Protein AF-A0A812K227-F1 (afdb_monomer)

InterPro domains:
  IPR000489 Pterin-binding domain [PF00809] (14-127)
  IPR011005 Dihydropteroate synthase-like superfamily [G3DSA:3.20.20.20] (15-177)
  IPR011005 Dihydropteroate synthase-like superfamily [SSF51717] (20-155)
  IPR050554 Methionine Synthase/Corrinoid [PTHR45833] (18-163)

Nearest PDB structures (foldseek):
  3k13-assembly2_B  TM=9.330E-01  e=3.692E-11  Bacteroides thetaiotaomicron
  4ccz-assembly1_A  TM=9.098E-01  e=5.006E-10  Homo sapiens
  8ssc-assembly1_A  TM=8.820E-01  e=6.838E-07  Thermus thermophilus HB8
  5voo-assembly4_D  TM=8.908E-01  e=7.559E-07  Thermus thermophilus HB8
  4o1f-assembly1_A  TM=7.050E-01  e=1.400E-02  Desulfitobacterium hafniense DCB-2

Secondary structure (DSSP, 8-state):
---TTHHHHHT------SS--HHHHHHHHHHHHHHHHHHH---GGG-EEE---PPP-SS-HHHHSSHHHHHHHHHHHHHHHSTT-EEE-BHHHHTGGGTT-HHHHHHHHHHHHHHHGGGT----B--TTS------S--HHHHHHHHHHHT--TTSSSPPPHHHHHHHHHHHHHHH--

pLDDT: mean 79.12, std 16.0, range [39.34, 96.62]

Organism: NCBI:txid1628268

Radius of gyration: 18.56 Å; Cα contacts (8 Å, |Δi|>4): 232; chains: 1; bounding box: 42×46×58 Å

Solvent-accessible surface area (backbone atoms only — not comparable to full-atom values): 10196 Å² total; per-residue (Å²): 134,83,69,88,60,62,67,62,61,72,61,67,80,69,70,84,81,78,83,69,52,45,66,50,40,35,55,52,51,54,52,49,51,50,51,39,44,74,74,68,66,48,63,44,69,78,37,70,47,64,66,63,53,47,51,40,68,70,84,43,72,91,40,44,61,44,50,54,40,30,39,36,50,26,43,35,52,39,51,71,76,43,64,67,48,41,27,38,37,43,52,63,38,38,38,51,72,46,72,90,40,60,73,59,36,30,45,41,44,13,47,48,47,67,60,25,38,85,38,56,43,76,46,64,52,71,62,88,90,53,73,72,51,72,74,80,75,88,45,70,67,53,53,51,39,44,24,60,41,59,30,29,27,98,85,67,81,47,66,51,49,71,71,57,53,48,52,52,50,54,49,53,54,62,61,68,80,110

Structure (mmCIF, N/CA/C/O backbone):
data_AF-A0A812K227-F1
#
_entry.id   AF-A0A812K227-F1
#
loop_
_atom_site.group_PDB
_atom_site.id
_atom_site.type_symbol
_atom_site.label_atom_id
_atom_site.label_alt_id
_atom_site.label_comp_id
_atom_site.label_asym_id
_atom_site.label_entity_id
_atom_site.label_seq_id
_atom_site.pdbx_PDB_ins_code
_atom_site.Cartn_x
_atom_site.Cartn_y
_atom_site.Cartn_z
_atom_site.occupancy
_atom_site.B_iso_or_equiv
_atom_site.auth_seq_id
_atom_site.auth_comp_id
_atom_site.auth_asym_id
_atom_site.auth_atom_id
_atom_site.pdbx_PDB_model_num
ATOM 1 N N . MET A 1 1 ? -19.804 31.206 29.423 1.00 39.34 1 MET A N 1
ATOM 2 C CA . MET A 1 1 ? -19.946 30.145 28.402 1.00 39.34 1 MET A CA 1
ATOM 3 C C . MET A 1 1 ? -18.754 30.223 27.464 1.00 39.34 1 MET A C 1
ATOM 5 O O . MET A 1 1 ? -18.666 31.173 26.698 1.00 39.34 1 MET A O 1
ATOM 9 N N . ALA A 1 2 ? -17.800 29.299 27.579 1.00 43.00 2 ALA A N 1
ATOM 10 C CA . ALA A 1 2 ? -16.677 29.217 26.648 1.00 43.00 2 ALA A CA 1
ATOM 11 C C . ALA A 1 2 ? -17.141 28.501 25.370 1.00 43.00 2 ALA A C 1
ATOM 13 O O . ALA A 1 2 ? -17.789 27.460 25.445 1.00 43.00 2 ALA A O 1
ATOM 14 N N . GLN A 1 3 ? -16.859 29.094 24.211 1.00 40.81 3 GLN A N 1
ATOM 15 C CA . GLN A 1 3 ? -17.236 28.563 22.900 1.00 40.81 3 GLN A CA 1
ATOM 16 C C . GLN A 1 3 ? -16.563 27.188 22.665 1.00 40.81 3 GLN A C 1
ATOM 18 O O . GLN A 1 3 ? -15.352 27.094 22.879 1.00 40.81 3 GLN A O 1
ATOM 23 N N . PRO A 1 4 ? -17.277 26.148 22.178 1.00 54.34 4 PRO A N 1
ATOM 24 C CA . PRO A 1 4 ? -16.763 24.769 22.025 1.00 54.34 4 PRO A CA 1
ATOM 25 C C . PRO A 1 4 ? -15.535 24.603 21.109 1.00 54.34 4 PRO A C 1
ATOM 27 O O . PRO A 1 4 ? -14.930 23.537 21.048 1.00 54.34 4 PRO A O 1
ATOM 30 N N . TRP A 1 5 ? -15.170 25.651 20.371 1.00 43.03 5 TRP A N 1
ATOM 31 C CA . TRP A 1 5 ? -14.202 25.625 19.274 1.00 43.03 5 TRP A CA 1
ATOM 32 C C . TRP A 1 5 ? -12.762 25.961 19.698 1.00 43.03 5 TRP A C 1
ATOM 34 O O . TRP A 1 5 ? -11.828 25.801 18.913 1.00 43.03 5 TRP A O 1
ATOM 44 N N . SER A 1 6 ? -12.546 26.423 20.933 1.00 45.97 6 SER A N 1
ATOM 45 C CA . SER A 1 6 ? -11.213 26.797 21.435 1.00 45.97 6 SER A CA 1
ATOM 46 C C . SER A 1 6 ? -10.282 25.592 21.631 1.00 45.97 6 SER A C 1
ATOM 48 O O . SER A 1 6 ? -9.075 25.707 21.413 1.00 45.97 6 SER A O 1
ATOM 50 N N . SER A 1 7 ? -10.829 24.415 21.950 1.00 47.00 7 SER A N 1
ATOM 51 C CA . SER A 1 7 ? -10.076 23.157 22.051 1.00 47.00 7 SER A CA 1
ATOM 52 C C . SER A 1 7 ? -9.527 22.706 20.690 1.00 47.00 7 SER A C 1
ATOM 54 O O . SER A 1 7 ? -8.360 22.318 20.591 1.00 47.00 7 SER A O 1
ATOM 56 N N . TRP A 1 8 ? -10.311 22.864 19.618 1.00 43.50 8 TRP A N 1
ATOM 57 C CA . TRP A 1 8 ? -9.922 22.547 18.238 1.00 43.50 8 TRP A CA 1
ATOM 58 C C . TRP A 1 8 ? -8.743 23.391 17.738 1.00 43.50 8 TRP A C 1
ATOM 60 O O . TRP A 1 8 ? -7.871 22.895 17.026 1.00 43.50 8 TRP A O 1
ATOM 70 N N . LEU A 1 9 ? -8.662 24.658 18.153 1.00 40.31 9 LEU A N 1
ATOM 71 C CA . LEU A 1 9 ? -7.563 25.555 17.786 1.00 40.31 9 LEU A CA 1
ATOM 72 C C . LEU A 1 9 ? -6.216 25.135 18.398 1.00 40.31 9 LEU A C 1
ATOM 74 O O . LEU A 1 9 ? -5.175 25.372 17.784 1.00 40.31 9 LEU A O 1
ATOM 78 N N . SER A 1 10 ? -6.213 24.456 19.550 1.00 45.22 10 SER A N 1
ATOM 79 C CA . SER A 1 10 ? -4.983 23.947 20.180 1.00 45.22 10 SER A CA 1
ATOM 80 C C . SER A 1 10 ? -4.376 22.732 19.454 1.00 45.22 10 SER A C 1
ATOM 82 O O . SER A 1 10 ? -3.182 22.462 19.584 1.00 45.22 10 SER A O 1
ATOM 84 N N . MET A 1 11 ? -5.154 22.047 18.604 1.00 45.06 11 MET A N 1
ATOM 85 C CA . MET A 1 11 ? -4.688 20.936 17.761 1.00 45.06 11 MET A CA 1
ATOM 86 C C . MET A 1 11 ? -3.909 21.389 16.507 1.00 45.06 11 MET A C 1
ATOM 88 O O . MET A 1 11 ? -3.453 20.544 15.736 1.00 45.06 11 MET A O 1
ATOM 92 N N . ARG A 1 12 ? -3.699 22.701 16.303 1.00 40.56 12 ARG A N 1
ATOM 93 C CA . ARG A 1 12 ? -3.096 23.305 15.093 1.00 40.56 12 ARG A CA 1
ATOM 94 C C . ARG A 1 12 ? -1.629 22.971 14.790 1.00 40.56 12 ARG A C 1
ATOM 96 O O . ARG A 1 12 ? -1.127 23.426 13.768 1.00 40.56 12 ARG A O 1
ATOM 103 N N . ARG A 1 13 ? -0.925 22.151 15.576 1.00 41.56 13 ARG A N 1
ATOM 104 C CA . ARG A 1 13 ? 0.379 21.606 15.140 1.00 41.56 13 ARG A CA 1
ATOM 105 C C . ARG A 1 13 ? 0.194 20.329 14.322 1.00 41.56 13 ARG A C 1
ATOM 107 O O . ARG A 1 13 ? 0.704 19.270 14.679 1.00 41.56 13 ARG A O 1
ATOM 114 N N . VAL A 1 14 ? -0.521 20.425 13.205 1.00 44.81 14 VAL A N 1
ATOM 115 C CA . VAL A 1 14 ? -0.371 19.435 12.135 1.00 44.81 14 VAL A CA 1
ATOM 116 C C . VAL A 1 14 ? 0.892 19.841 11.382 1.00 44.81 14 VAL A C 1
ATOM 118 O O . VAL A 1 14 ? 0.894 20.836 10.662 1.00 44.81 14 VAL A O 1
ATOM 121 N N . ARG A 1 15 ? 2.003 19.136 11.638 1.00 44.62 15 ARG A N 1
ATOM 122 C CA . ARG A 1 15 ? 3.236 19.299 10.851 1.00 44.62 15 ARG A CA 1
ATOM 123 C C . ARG A 1 15 ? 2.903 19.100 9.362 1.00 44.62 15 ARG A C 1
ATOM 125 O O . ARG A 1 15 ? 2.049 18.258 9.073 1.00 44.62 15 ARG A O 1
ATOM 132 N N . PRO A 1 16 ? 3.525 19.859 8.439 1.00 40.22 16 PRO A N 1
ATOM 133 C CA . PRO A 1 16 ? 3.276 19.697 7.012 1.00 40.22 16 PRO A CA 1
ATOM 134 C C . PRO A 1 16 ? 3.470 18.230 6.611 1.00 40.22 16 PRO A C 1
ATOM 136 O O . PRO A 1 16 ? 4.427 17.579 7.016 1.00 40.22 16 PRO A O 1
ATOM 139 N N . CYS A 1 17 ? 2.499 17.704 5.872 1.00 49.47 17 CYS A N 1
ATOM 140 C CA . CYS A 1 17 ? 2.307 16.286 5.564 1.00 49.47 17 CYS A CA 1
ATOM 141 C C . CYS A 1 17 ? 3.160 15.769 4.390 1.00 49.47 17 CYS A C 1
ATOM 143 O O . CYS A 1 17 ? 2.814 14.759 3.778 1.00 49.47 17 CYS A O 1
ATOM 145 N N . GLN A 1 18 ? 4.241 16.460 4.030 1.00 54.19 18 GLN A N 1
ATOM 146 C CA . GLN A 1 18 ? 5.031 16.106 2.854 1.00 54.19 18 GLN A CA 1
ATOM 147 C C . GLN A 1 18 ? 6.152 15.139 3.238 1.00 54.19 18 GLN A C 1
ATOM 149 O O . GLN A 1 18 ? 7.066 15.498 3.969 1.00 54.19 18 GLN A O 1
ATOM 154 N N . VAL A 1 19 ? 6.020 13.916 2.711 1.00 55.66 19 VAL A N 1
ATOM 155 C CA . VAL A 1 19 ? 6.850 12.719 2.938 1.00 55.66 19 VAL A CA 1
ATOM 156 C C . VAL A 1 19 ? 6.652 12.107 4.330 1.00 55.66 19 VAL A C 1
ATOM 158 O O . VAL A 1 19 ? 7.410 12.343 5.263 1.00 55.66 19 VAL A O 1
ATOM 161 N N . ALA A 1 20 ? 5.588 11.312 4.474 1.00 67.06 20 ALA A N 1
ATOM 162 C CA . ALA A 1 20 ? 5.346 10.527 5.682 1.00 67.06 20 ALA A CA 1
ATOM 163 C C . ALA A 1 20 ? 6.070 9.178 5.579 1.00 67.06 20 ALA A C 1
ATOM 165 O O . ALA A 1 20 ? 5.710 8.371 4.717 1.00 67.06 20 ALA A O 1
ATOM 166 N N . THR A 1 21 ? 7.034 8.936 6.472 1.00 82.81 21 THR A N 1
ATOM 167 C CA . THR A 1 21 ? 7.680 7.624 6.646 1.00 82.81 21 THR A CA 1
ATOM 168 C C . THR A 1 21 ? 6.667 6.566 7.086 1.00 82.81 21 THR A C 1
ATOM 170 O O . THR A 1 21 ? 5.547 6.896 7.497 1.00 82.81 21 THR A O 1
ATOM 173 N N . PHE A 1 22 ? 7.051 5.288 7.057 1.00 87.44 22 PHE A N 1
ATOM 174 C CA . PHE A 1 22 ? 6.278 4.210 7.680 1.00 87.44 22 PHE A CA 1
ATOM 175 C C . PHE A 1 22 ? 5.782 4.569 9.098 1.00 87.44 22 PHE A C 1
ATOM 177 O O . PHE A 1 22 ? 4.582 4.478 9.377 1.00 87.44 22 PHE A O 1
ATOM 184 N N . GLU A 1 23 ? 6.668 5.044 9.977 1.00 89.00 23 GLU A N 1
ATOM 185 C CA . GLU A 1 23 ? 6.335 5.390 11.364 1.00 89.00 23 GLU A CA 1
ATOM 186 C C . GLU A 1 23 ? 5.333 6.539 11.431 1.00 89.00 23 GLU A C 1
ATOM 188 O O . GLU A 1 23 ? 4.409 6.515 12.248 1.00 89.00 23 GLU A O 1
ATOM 193 N N . ASP A 1 24 ? 5.482 7.540 10.563 1.00 88.25 24 ASP A N 1
ATOM 194 C CA . ASP A 1 24 ? 4.549 8.656 10.500 1.00 88.25 24 ASP A CA 1
ATOM 195 C C . ASP A 1 24 ? 3.160 8.211 10.042 1.00 88.25 24 ASP A C 1
ATOM 197 O O . ASP A 1 24 ? 2.171 8.617 10.661 1.00 88.25 24 ASP A O 1
ATOM 201 N N . LYS A 1 25 ? 3.068 7.340 9.026 1.00 88.94 25 LYS A N 1
ATOM 202 C CA . LYS A 1 25 ? 1.793 6.772 8.553 1.00 88.94 25 LYS A CA 1
ATOM 203 C C . LYS A 1 25 ? 1.067 6.047 9.692 1.00 88.94 25 LYS A C 1
ATOM 205 O O . LYS A 1 25 ? -0.102 6.339 9.959 1.00 88.94 25 LYS A O 1
ATOM 210 N N . VAL A 1 26 ? 1.770 5.166 10.412 1.00 92.56 26 VAL A N 1
ATOM 211 C CA . VAL A 1 26 ? 1.215 4.399 11.543 1.00 92.56 26 VAL A CA 1
ATOM 212 C C . VAL A 1 26 ? 0.794 5.326 12.684 1.00 92.56 26 VAL A C 1
ATOM 214 O O . VAL A 1 26 ? -0.359 5.289 13.124 1.00 92.56 26 VAL A O 1
ATOM 217 N N . ARG A 1 27 ? 1.694 6.211 13.129 1.00 93.56 27 ARG A N 1
ATOM 218 C CA . ARG A 1 27 ? 1.462 7.146 14.241 1.00 93.56 27 ARG A CA 1
ATOM 219 C C . ARG A 1 27 ? 0.265 8.057 13.983 1.00 93.56 27 ARG A C 1
ATOM 221 O O . ARG A 1 27 ? -0.510 8.332 14.901 1.00 93.56 27 ARG A O 1
ATOM 228 N N . ILE A 1 28 ? 0.124 8.567 12.759 1.00 91.88 28 ILE A N 1
ATOM 229 C CA . ILE A 1 28 ? -0.985 9.451 12.385 1.00 91.88 28 ILE A CA 1
ATOM 230 C C . ILE A 1 28 ? -2.306 8.679 12.406 1.00 91.88 28 ILE A C 1
ATOM 232 O O . ILE A 1 28 ? -3.246 9.144 13.049 1.00 91.88 28 ILE A O 1
ATOM 236 N N . CYS A 1 29 ? -2.376 7.499 11.783 1.00 93.81 29 CYS A N 1
ATOM 237 C CA . CYS A 1 29 ? -3.615 6.719 11.731 1.00 93.81 29 CYS A CA 1
ATOM 238 C C . CYS A 1 29 ? -4.060 6.241 13.119 1.00 93.81 29 CYS A C 1
ATOM 240 O O . CYS A 1 29 ? -5.226 6.405 13.469 1.00 93.81 29 CYS A O 1
ATOM 242 N N . GLN A 1 30 ? -3.139 5.754 13.956 1.00 94.62 30 GLN A N 1
ATOM 243 C CA . GLN A 1 30 ? -3.449 5.355 15.336 1.00 94.62 30 GLN A CA 1
ATOM 244 C C . GLN A 1 30 ? -3.956 6.532 16.179 1.00 94.62 30 GLN A C 1
ATOM 246 O O . GLN A 1 30 ? -4.919 6.397 16.935 1.00 94.62 30 GLN A O 1
ATOM 251 N N . ARG A 1 31 ? -3.345 7.717 16.030 1.00 94.56 31 ARG A N 1
ATOM 252 C CA . ARG A 1 31 ? -3.813 8.929 16.713 1.00 94.56 31 ARG A CA 1
ATOM 253 C C . ARG A 1 31 ? -5.208 9.337 16.240 1.00 94.56 31 ARG A C 1
ATOM 255 O O . ARG A 1 31 ? -6.030 9.712 17.074 1.00 94.56 31 ARG A O 1
ATOM 262 N N . SER A 1 32 ? -5.475 9.270 14.936 1.00 94.00 32 SER A N 1
ATOM 263 C CA . SER A 1 32 ? -6.798 9.557 14.372 1.00 94.00 32 SER A CA 1
ATOM 264 C C . SER A 1 32 ? -7.845 8.563 14.869 1.00 94.00 32 SER A C 1
ATOM 266 O O . SER A 1 32 ? -8.892 8.991 15.341 1.00 94.00 32 SER A O 1
ATOM 268 N N . TYR A 1 33 ? -7.531 7.264 14.862 1.00 95.31 33 TYR A N 1
ATOM 269 C CA . TYR A 1 33 ? -8.388 6.211 15.407 1.00 95.31 33 TYR A CA 1
ATOM 270 C C . TYR A 1 33 ? -8.766 6.498 16.862 1.00 95.31 33 TYR A C 1
ATOM 272 O O . TYR A 1 33 ? -9.946 6.565 17.195 1.00 95.31 33 TYR A O 1
ATOM 280 N N . LYS A 1 34 ? -7.769 6.766 17.717 1.00 95.06 34 LYS A N 1
ATOM 281 C CA . LYS A 1 34 ? -7.990 7.105 19.128 1.00 95.06 34 LYS A CA 1
ATOM 282 C C . LYS A 1 34 ? -8.888 8.334 19.282 1.00 95.06 34 LYS A C 1
ATOM 284 O O . LYS A 1 34 ? -9.849 8.301 20.038 1.00 95.06 34 LYS A O 1
ATOM 289 N N . CYS A 1 35 ? -8.605 9.397 18.529 1.00 94.19 35 CYS A N 1
ATOM 290 C CA . CYS A 1 35 ? -9.391 10.629 18.559 1.00 94.19 35 CYS A CA 1
ATOM 291 C C . CYS A 1 35 ? -10.864 10.386 18.191 1.00 94.19 35 CYS A C 1
ATOM 293 O O . CYS A 1 35 ? -11.753 10.884 18.876 1.00 94.19 35 CYS A O 1
ATOM 295 N N . LEU A 1 36 ? -11.119 9.612 17.133 1.00 94.75 36 LEU A N 1
ATOM 296 C CA . LEU A 1 36 ? -12.471 9.326 16.655 1.00 94.75 36 LEU A CA 1
ATOM 297 C C . LEU A 1 36 ? -13.239 8.393 17.604 1.00 94.75 36 LEU A C 1
ATOM 299 O O . LEU A 1 36 ? -14.427 8.606 17.833 1.00 94.75 36 LEU A O 1
ATOM 303 N N . ARG A 1 37 ? -12.569 7.393 18.189 1.00 94.25 37 ARG A N 1
ATOM 304 C CA . ARG A 1 37 ? -13.192 6.474 19.153 1.00 94.25 37 ARG A CA 1
ATOM 305 C C . ARG A 1 37 ? -13.478 7.143 20.497 1.00 94.25 37 ARG A C 1
ATOM 307 O O . ARG A 1 37 ? -14.562 6.963 21.031 1.00 94.25 37 ARG A O 1
ATOM 314 N N . GLU A 1 38 ? -12.540 7.919 21.039 1.00 93.38 38 GLU A N 1
ATOM 315 C CA . GLU A 1 38 ? -12.666 8.468 22.399 1.00 93.38 38 GLU A CA 1
ATOM 316 C C . GLU A 1 38 ? -13.503 9.750 22.469 1.00 93.38 38 GLU A C 1
ATOM 318 O O . GLU A 1 38 ? -14.200 9.960 23.457 1.00 93.38 38 GLU A O 1
ATOM 323 N N . ASN A 1 39 ? -13.453 10.615 21.449 1.00 92.25 39 ASN A N 1
ATOM 324 C CA . ASN A 1 39 ? -14.083 11.938 21.547 1.00 92.25 39 ASN A CA 1
ATOM 325 C C . ASN A 1 39 ? -15.507 11.995 20.987 1.00 92.25 39 ASN A C 1
ATOM 327 O O . ASN A 1 39 ? -16.270 12.870 21.390 1.00 92.25 39 ASN A O 1
ATOM 331 N N . ILE A 1 40 ? -15.848 11.130 20.026 1.00 91.94 40 ILE A N 1
ATOM 332 C CA . ILE A 1 40 ? -17.141 11.176 19.318 1.00 91.94 40 ILE A CA 1
ATOM 333 C C . ILE A 1 40 ? -17.790 9.794 19.129 1.00 91.94 40 ILE A C 1
ATOM 335 O O . ILE A 1 40 ? -18.776 9.702 18.408 1.00 91.94 40 ILE A O 1
ATOM 339 N N . ASP A 1 41 ? -17.234 8.739 19.741 1.00 92.25 41 ASP A N 1
ATOM 340 C CA . ASP A 1 41 ? -17.693 7.341 19.634 1.00 92.25 41 ASP A CA 1
ATOM 341 C C . ASP A 1 41 ? -18.012 6.890 18.194 1.00 92.25 41 ASP A C 1
ATOM 343 O O . ASP A 1 41 ? -19.000 6.218 17.913 1.00 92.25 41 ASP A O 1
ATOM 347 N N . PHE A 1 42 ? -17.164 7.278 17.240 1.00 95.00 42 PHE A N 1
ATOM 348 C CA . PHE A 1 42 ? -17.379 6.958 15.829 1.00 95.00 42 PHE A CA 1
ATOM 349 C C . PHE A 1 42 ? -17.127 5.470 15.560 1.00 95.00 42 PHE A C 1
ATOM 351 O O . PHE A 1 42 ? -16.113 4.939 16.024 1.00 95.00 42 PHE A O 1
ATOM 358 N N . SER A 1 43 ? -17.997 4.794 14.804 1.00 95.56 43 SER A N 1
ATOM 359 C CA . SER A 1 43 ? -17.844 3.357 14.532 1.00 95.56 43 SER A CA 1
ATOM 360 C C . SER A 1 43 ? -16.570 3.084 13.722 1.00 95.56 43 SER A C 1
ATOM 362 O O . SER A 1 43 ? -16.340 3.750 12.710 1.00 95.56 43 SER A O 1
ATOM 364 N N . PRO A 1 44 ? -15.702 2.142 14.134 1.00 95.38 44 PRO A N 1
ATOM 365 C CA . PRO A 1 44 ? -14.466 1.855 13.409 1.00 95.38 44 PRO A CA 1
ATOM 366 C C . PRO A 1 44 ? -14.703 1.265 12.009 1.00 95.38 44 PRO A C 1
ATOM 368 O O . PRO A 1 44 ? -13.883 1.490 11.124 1.00 95.38 44 PRO A O 1
ATOM 371 N N . GLU A 1 45 ? -15.825 0.583 11.781 1.00 95.56 45 GLU A N 1
ATOM 372 C CA . GLU A 1 45 ? -16.233 0.023 10.484 1.00 95.56 45 GLU A CA 1
ATOM 373 C C . GLU A 1 45 ? -16.450 1.105 9.417 1.00 95.56 45 GLU A C 1
ATOM 375 O O . GLU A 1 45 ? -16.227 0.860 8.230 1.00 95.56 45 GLU A O 1
ATOM 380 N N . ASP A 1 46 ? -16.827 2.312 9.847 1.00 95.44 46 ASP A N 1
ATOM 381 C CA . ASP A 1 46 ? -17.046 3.472 8.980 1.00 95.44 46 ASP A CA 1
ATOM 382 C C . ASP A 1 46 ? -15.752 4.271 8.734 1.00 95.44 46 ASP A C 1
ATOM 384 O O . ASP A 1 46 ? -15.735 5.238 7.966 1.00 95.44 46 ASP A O 1
ATOM 388 N N . MET A 1 47 ? -14.643 3.902 9.385 1.00 95.38 47 MET A N 1
ATOM 389 C CA . MET A 1 47 ? -13.355 4.569 9.206 1.00 95.38 47 MET A CA 1
ATOM 390 C C . MET A 1 47 ? -12.612 3.989 8.005 1.00 95.38 47 MET A C 1
ATOM 392 O O . MET A 1 47 ? -12.298 2.799 7.959 1.00 95.38 47 MET A O 1
ATOM 396 N N . ILE A 1 48 ? -12.248 4.859 7.063 1.00 95.50 48 ILE A N 1
ATOM 397 C CA . ILE A 1 48 ? -11.383 4.516 5.933 1.00 95.50 48 ILE A CA 1
ATOM 398 C C . ILE A 1 48 ? -10.082 5.301 6.068 1.00 95.50 48 ILE A C 1
ATOM 400 O O . ILE A 1 48 ? -10.073 6.526 5.939 1.00 95.50 48 ILE A O 1
ATOM 404 N N . PHE A 1 49 ? -8.973 4.604 6.305 1.00 94.56 49 PHE A N 1
ATOM 405 C CA . PHE A 1 49 ? -7.650 5.221 6.325 1.00 94.56 49 PHE A CA 1
ATOM 406 C C . PHE A 1 49 ? -6.980 5.164 4.953 1.00 94.56 49 PHE A C 1
ATOM 408 O O . PHE A 1 49 ? -6.936 4.120 4.306 1.00 94.56 49 PHE A O 1
ATOM 415 N N . ASP A 1 50 ? -6.402 6.291 4.539 1.00 90.88 50 ASP A N 1
ATOM 416 C CA . ASP A 1 50 ? -5.468 6.369 3.417 1.00 90.88 50 ASP A CA 1
ATOM 417 C C . ASP A 1 50 ? -4.067 6.644 3.974 1.00 90.88 50 ASP A C 1
ATOM 419 O O . ASP A 1 50 ? -3.823 7.665 4.618 1.00 90.88 50 ASP A O 1
ATOM 423 N N . CYS A 1 51 ? -3.144 5.705 3.757 1.00 84.81 51 CYS A N 1
ATOM 424 C CA . CYS A 1 51 ? -1.753 5.818 4.209 1.00 84.81 51 CYS A CA 1
ATOM 425 C C . CYS A 1 51 ? -0.871 6.605 3.220 1.00 84.81 51 CYS A C 1
ATOM 427 O O . CYS A 1 51 ? 0.357 6.551 3.315 1.00 84.81 51 CYS A O 1
ATOM 429 N N . ASN A 1 52 ? -1.481 7.332 2.279 1.00 84.25 52 ASN A N 1
ATOM 430 C CA . ASN A 1 52 ? -0.869 8.115 1.212 1.00 84.25 52 ASN A CA 1
ATOM 431 C C . ASN A 1 52 ? 0.002 7.262 0.284 1.00 84.25 52 ASN A C 1
ATOM 433 O O . ASN A 1 52 ? 1.209 7.123 0.498 1.00 84.25 52 ASN A O 1
ATOM 437 N N . VAL A 1 53 ? -0.606 6.721 -0.774 1.00 81.12 53 VAL A N 1
ATOM 438 C CA . VAL A 1 53 ? 0.138 6.142 -1.905 1.00 81.12 53 VAL A CA 1
ATOM 439 C C . VAL A 1 53 ? 0.883 7.269 -2.629 1.00 81.12 53 VAL A C 1
ATOM 441 O O . VAL A 1 53 ? 0.251 8.119 -3.266 1.00 81.12 53 VAL A O 1
ATOM 444 N N . LEU A 1 54 ? 2.213 7.277 -2.522 1.00 82.31 54 LEU A N 1
ATOM 445 C CA . LEU A 1 54 ? 3.098 8.257 -3.157 1.00 82.31 54 LEU A CA 1
ATOM 446 C C . LEU A 1 54 ? 3.722 7.704 -4.446 1.00 82.31 54 LEU A C 1
ATOM 448 O O . LEU A 1 54 ? 3.699 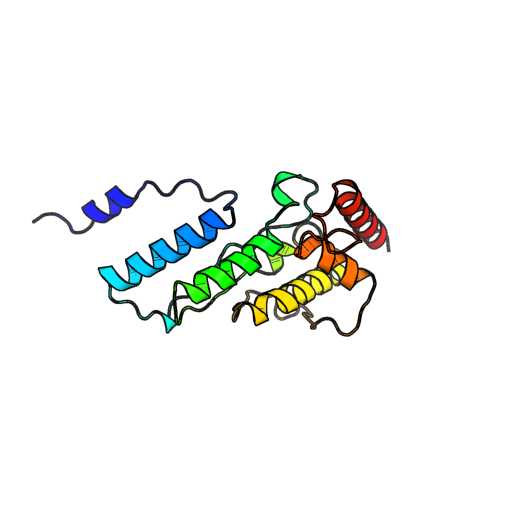6.500 -4.711 1.00 82.31 54 LEU A O 1
ATOM 452 N N . THR A 1 55 ? 4.224 8.614 -5.280 1.00 79.62 55 THR A N 1
ATOM 453 C CA . THR A 1 55 ? 4.875 8.279 -6.549 1.00 79.62 55 THR A CA 1
ATOM 454 C C . THR A 1 55 ? 6.232 7.632 -6.293 1.00 79.62 55 THR A C 1
ATOM 456 O O . THR A 1 55 ? 7.077 8.233 -5.640 1.00 79.62 55 THR A O 1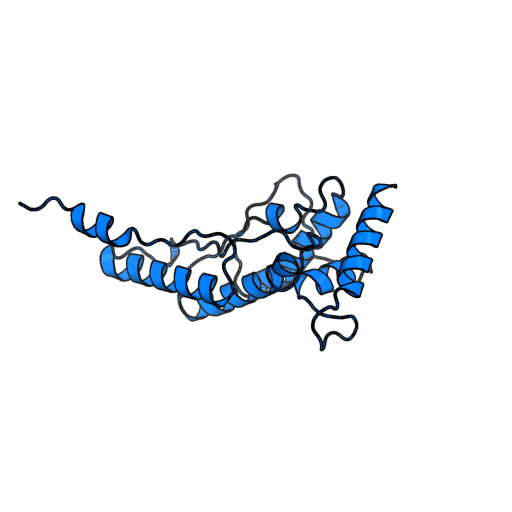
ATOM 459 N N . ILE A 1 56 ? 6.454 6.452 -6.871 1.00 76.94 56 ILE A N 1
ATOM 460 C CA . ILE A 1 56 ? 7.731 5.727 -6.803 1.00 76.94 56 ILE A CA 1
ATOM 461 C C . ILE A 1 56 ? 8.510 5.848 -8.113 1.00 76.94 56 ILE A C 1
ATOM 463 O O . ILE A 1 56 ? 7.938 6.177 -9.156 1.00 76.94 56 ILE A O 1
ATOM 467 N N . ALA A 1 57 ? 9.809 5.536 -8.057 1.00 68.56 57 ALA A N 1
ATOM 468 C CA . ALA A 1 57 ? 10.717 5.579 -9.203 1.00 68.56 57 ALA A CA 1
ATOM 469 C C . ALA A 1 57 ? 10.698 6.952 -9.901 1.00 68.56 57 ALA A C 1
ATOM 471 O O . ALA A 1 57 ? 10.442 7.070 -11.096 1.00 68.56 57 ALA A O 1
ATOM 472 N N . 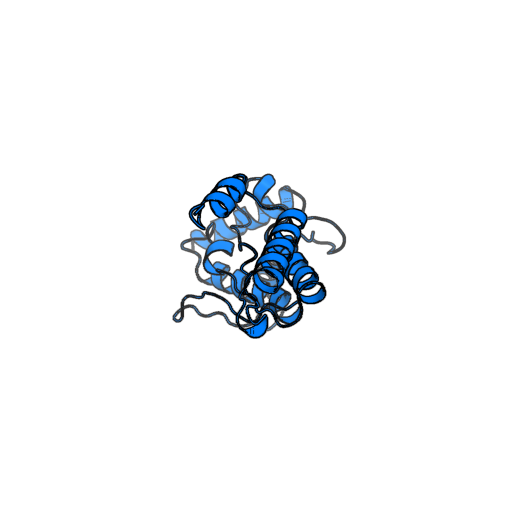THR A 1 58 ? 10.910 8.013 -9.122 1.00 68.62 58 THR A N 1
ATOM 473 C CA . THR A 1 58 ? 11.020 9.394 -9.625 1.00 68.62 58 THR A CA 1
ATOM 474 C C . THR A 1 58 ? 12.454 9.758 -10.014 1.00 68.62 58 THR A C 1
ATOM 476 O O . THR A 1 58 ? 12.681 10.842 -10.539 1.00 68.62 58 THR A O 1
ATOM 479 N N . GLY A 1 59 ? 13.425 8.879 -9.732 1.00 62.47 59 GLY A N 1
ATOM 480 C CA . GLY A 1 59 ? 14.854 9.160 -9.903 1.00 62.47 59 GLY A CA 1
ATOM 481 C C . GLY A 1 59 ? 15.487 9.884 -8.707 1.00 62.47 59 GLY A C 1
ATOM 482 O O . GLY A 1 59 ? 16.706 9.984 -8.639 1.00 62.47 59 GLY A O 1
ATOM 483 N N . LEU A 1 60 ? 14.688 10.311 -7.722 1.00 64.94 60 LEU A N 1
ATOM 484 C CA . LEU A 1 60 ? 15.177 10.920 -6.484 1.00 64.94 60 LEU A CA 1
ATOM 485 C C . LEU A 1 60 ? 15.342 9.854 -5.382 1.00 64.94 60 LEU A C 1
ATOM 487 O O . LEU A 1 60 ? 14.377 9.138 -5.090 1.00 64.94 60 LEU A O 1
ATOM 491 N N . PRO A 1 61 ? 16.517 9.743 -4.730 1.00 63.47 61 PRO A N 1
ATOM 492 C CA . PRO A 1 61 ? 16.767 8.739 -3.689 1.00 63.47 61 PRO A CA 1
ATOM 493 C C . PRO A 1 61 ? 15.733 8.750 -2.552 1.00 63.47 61 PRO A C 1
ATOM 495 O O . PRO A 1 61 ? 15.319 7.684 -2.089 1.00 63.47 61 PRO A O 1
ATOM 498 N N . GLU A 1 62 ? 15.260 9.936 -2.152 1.00 60.62 62 GLU A N 1
ATOM 499 C CA . GLU A 1 62 ? 14.239 10.112 -1.107 1.00 60.62 62 GLU A CA 1
ATOM 500 C C . GLU A 1 62 ? 12.867 9.497 -1.436 1.00 60.62 62 GLU A C 1
ATOM 502 O O . GLU A 1 62 ? 12.146 9.101 -0.527 1.00 60.62 62 GLU A O 1
ATOM 507 N N . HIS A 1 63 ? 12.522 9.363 -2.718 1.00 61.88 63 HIS A N 1
ATOM 508 C CA . HIS A 1 63 ? 11.232 8.838 -3.192 1.00 61.88 63 HIS A CA 1
ATOM 509 C C . HIS A 1 63 ? 11.321 7.399 -3.711 1.00 61.88 63 HIS A C 1
ATOM 511 O O . HIS A 1 63 ? 10.321 6.698 -3.860 1.00 61.88 63 HIS A O 1
ATOM 517 N N . ASN A 1 64 ? 12.534 6.942 -4.016 1.00 59.28 64 ASN A N 1
ATOM 518 C CA . ASN A 1 64 ? 12.759 5.618 -4.582 1.00 59.28 64 ASN A CA 1
ATOM 519 C C . ASN A 1 64 ? 12.780 4.519 -3.520 1.00 59.28 64 ASN A C 1
ATOM 521 O O . ASN A 1 64 ? 12.570 3.354 -3.848 1.00 59.28 64 ASN A O 1
ATOM 525 N N . SER A 1 65 ? 13.057 4.871 -2.266 1.00 56.50 65 SER A N 1
ATO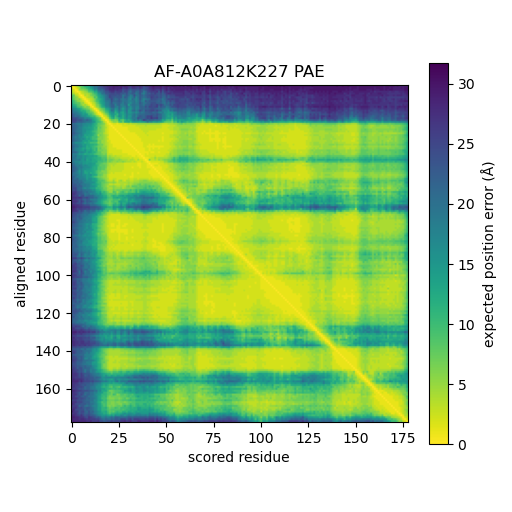M 526 C CA . SER A 1 65 ? 13.589 3.874 -1.348 1.00 56.50 65 SER A CA 1
ATOM 527 C C . SER A 1 65 ? 12.516 3.104 -0.579 1.00 56.50 65 SER A C 1
ATOM 529 O O . SER A 1 65 ? 12.753 1.944 -0.283 1.00 56.50 65 SER A O 1
ATOM 531 N N . TYR A 1 66 ? 11.333 3.648 -0.268 1.00 58.50 66 TYR A N 1
ATOM 532 C CA . TYR A 1 66 ? 10.419 2.896 0.614 1.00 58.50 66 TYR A CA 1
ATOM 533 C C . TYR A 1 66 ? 8.916 3.100 0.404 1.00 58.50 66 TYR A C 1
ATOM 535 O O . TYR A 1 66 ? 8.145 2.297 0.911 1.00 58.50 66 TYR A O 1
ATOM 543 N N . ASP A 1 67 ? 8.453 4.063 -0.395 1.00 70.56 67 ASP A N 1
ATOM 544 C CA . ASP A 1 67 ? 7.030 4.455 -0.399 1.00 70.56 67 ASP A CA 1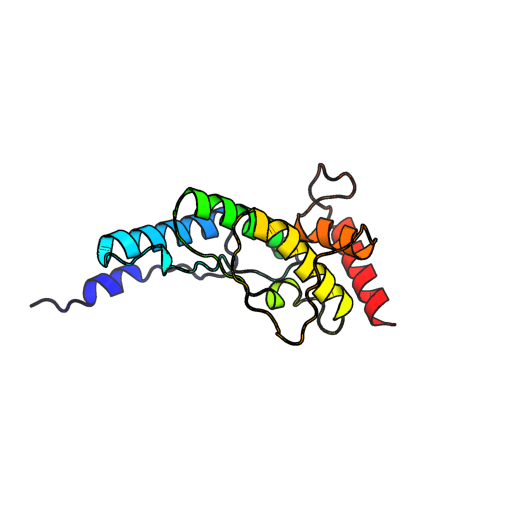
ATOM 545 C C . ASP A 1 67 ? 6.034 3.312 -0.693 1.00 70.56 67 ASP A C 1
ATOM 547 O O . ASP A 1 67 ? 4.967 3.235 -0.076 1.00 70.56 67 ASP A O 1
ATOM 551 N N . GLY A 1 68 ? 6.378 2.398 -1.607 1.00 80.75 68 GLY A N 1
ATOM 552 C CA . GLY A 1 68 ? 5.542 1.237 -1.929 1.00 80.75 68 GLY A CA 1
ATOM 553 C C . GLY A 1 68 ? 5.463 0.226 -0.782 1.00 80.75 68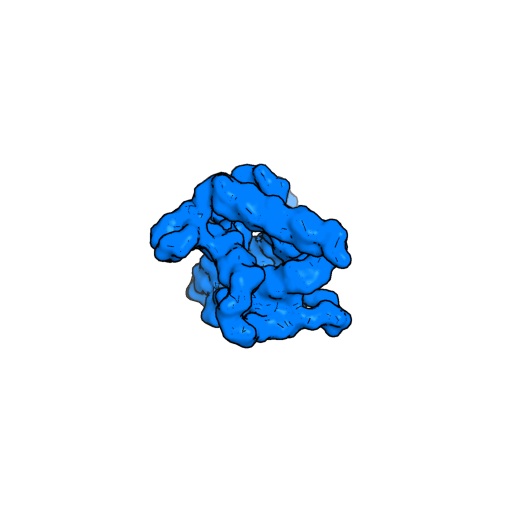 GLY A C 1
ATOM 554 O O . GLY A 1 68 ? 4.370 -0.156 -0.356 1.00 80.75 68 GLY A O 1
ATOM 555 N N . ILE A 1 69 ? 6.620 -0.190 -0.263 1.00 86.69 69 ILE A N 1
ATOM 556 C CA . ILE A 1 69 ? 6.722 -1.182 0.811 1.00 86.69 69 ILE A CA 1
ATOM 557 C C . ILE A 1 69 ? 6.274 -0.612 2.165 1.00 86.69 69 ILE A C 1
ATOM 559 O O . ILE A 1 69 ? 5.585 -1.304 2.912 1.00 86.69 69 ILE A O 1
ATOM 563 N N . ASP A 1 70 ? 6.554 0.662 2.440 1.00 88.50 70 ASP A N 1
ATOM 564 C CA . ASP A 1 70 ? 6.119 1.382 3.637 1.00 88.50 70 ASP A CA 1
ATOM 565 C C . ASP A 1 70 ? 4.609 1.496 3.694 1.00 88.50 70 ASP A C 1
ATOM 567 O O . ASP A 1 70 ? 4.028 1.279 4.753 1.00 88.50 70 ASP A O 1
ATOM 571 N N . PHE A 1 71 ? 3.947 1.785 2.569 1.00 90.12 71 PHE A N 1
ATOM 572 C CA . PHE A 1 71 ? 2.489 1.763 2.526 1.00 90.12 71 PHE A CA 1
ATOM 573 C C . PHE A 1 71 ? 1.955 0.370 2.883 1.00 90.12 71 PHE A C 1
ATOM 575 O O . PHE A 1 71 ? 1.083 0.240 3.741 1.00 90.12 71 PHE A O 1
ATOM 582 N N . ILE A 1 72 ? 2.486 -0.679 2.246 1.00 91.94 72 ILE A N 1
ATOM 583 C CA . ILE A 1 72 ? 2.032 -2.062 2.449 1.00 91.94 72 ILE A CA 1
ATOM 584 C C . ILE A 1 72 ? 2.235 -2.499 3.908 1.00 91.94 72 ILE A C 1
ATOM 586 O O . ILE A 1 72 ? 1.342 -3.101 4.509 1.00 91.94 72 ILE A O 1
ATOM 590 N N . ASN A 1 73 ? 3.388 -2.170 4.488 1.00 92.31 73 ASN A N 1
ATOM 591 C CA . ASN A 1 73 ? 3.708 -2.472 5.877 1.00 92.31 73 ASN A CA 1
ATOM 592 C C . ASN A 1 73 ? 2.862 -1.638 6.845 1.00 92.31 73 ASN A C 1
ATOM 594 O O . ASN A 1 73 ? 2.368 -2.180 7.833 1.00 92.31 73 ASN A O 1
ATOM 598 N N . ALA A 1 74 ? 2.646 -0.349 6.560 1.00 93.00 74 ALA A N 1
ATOM 599 C CA . ALA A 1 74 ? 1.824 0.528 7.390 1.00 93.00 74 ALA A CA 1
ATOM 600 C C . ALA A 1 74 ? 0.380 0.028 7.448 1.00 93.00 74 ALA A C 1
ATOM 602 O O . ALA A 1 74 ? -0.182 -0.056 8.534 1.00 93.00 74 ALA A O 1
ATOM 603 N N . VAL A 1 75 ? -0.198 -0.384 6.316 1.00 94.62 75 VAL A N 1
ATOM 604 C CA . VAL A 1 75 ? -1.539 -0.990 6.281 1.00 94.62 75 VAL A CA 1
ATOM 605 C C . VAL A 1 75 ? -1.604 -2.228 7.174 1.00 94.62 75 VAL A C 1
ATOM 607 O O . VAL A 1 75 ? -2.530 -2.348 7.975 1.00 94.62 75 VAL A O 1
ATOM 610 N N . ALA A 1 76 ? -0.616 -3.125 7.090 1.00 95.50 76 ALA A N 1
ATOM 611 C CA . ALA A 1 76 ? -0.582 -4.325 7.925 1.00 95.50 76 ALA A CA 1
ATOM 612 C C . ALA A 1 76 ? -0.520 -3.988 9.425 1.00 95.50 76 ALA A C 1
ATOM 614 O O . ALA A 1 76 ? -1.242 -4.579 10.231 1.00 95.50 76 ALA A O 1
ATOM 615 N N . GLU A 1 77 ? 0.320 -3.022 9.796 1.00 95.94 77 GLU A N 1
ATOM 616 C CA . GLU A 1 77 ? 0.513 -2.615 11.186 1.00 95.94 77 GLU A CA 1
ATOM 617 C C . GLU A 1 77 ? -0.701 -1.862 11.746 1.00 95.94 77 GLU A C 1
ATOM 619 O O . GLU A 1 77 ? -1.169 -2.155 12.847 1.00 95.94 77 GLU A O 1
ATOM 624 N N . ILE A 1 78 ? -1.273 -0.936 10.974 1.00 95.44 78 ILE A N 1
ATOM 625 C CA . ILE A 1 78 ? -2.474 -0.196 11.376 1.00 95.44 78 ILE A CA 1
ATOM 626 C C . ILE A 1 78 ? -3.655 -1.151 11.483 1.00 95.44 78 ILE A C 1
ATOM 628 O O . ILE A 1 78 ? -4.409 -1.049 12.440 1.00 95.44 78 ILE A O 1
ATOM 632 N N . LYS A 1 79 ? -3.801 -2.128 10.581 1.00 94.94 79 LYS A N 1
ATOM 633 C CA . LYS A 1 79 ? -4.881 -3.121 10.668 1.00 94.94 79 LYS A CA 1
ATOM 634 C C . LYS A 1 79 ? -4.810 -3.944 11.955 1.00 94.94 79 LYS A C 1
ATOM 636 O O . LYS A 1 79 ? -5.842 -4.317 12.505 1.00 94.94 79 LYS A O 1
ATOM 641 N N . ARG A 1 80 ? -3.596 -4.223 12.438 1.00 95.69 80 ARG A N 1
ATOM 642 C CA . ARG A 1 80 ? -3.358 -4.913 13.713 1.00 95.69 80 ARG A CA 1
ATOM 643 C C . ARG A 1 80 ? -3.675 -4.021 14.916 1.00 95.69 80 ARG A C 1
ATOM 645 O O . ARG A 1 80 ? -4.229 -4.507 15.896 1.00 95.69 80 ARG A O 1
ATOM 652 N N . ALA A 1 81 ? -3.313 -2.741 14.853 1.00 95.44 81 ALA A N 1
ATOM 653 C CA . ALA A 1 81 ? -3.477 -1.792 15.956 1.00 95.44 81 ALA A CA 1
ATOM 654 C C . ALA A 1 81 ? -4.880 -1.157 16.043 1.00 95.44 81 ALA A C 1
ATOM 656 O O . ALA A 1 81 ? -5.322 -0.774 17.124 1.00 95.44 81 ALA A O 1
ATOM 657 N N . CYS A 1 82 ? -5.568 -1.033 14.912 1.00 95.69 82 CYS A N 1
ATOM 658 C CA . CYS A 1 82 ? -6.859 -0.376 14.743 1.00 95.69 82 CYS A CA 1
ATOM 659 C C . CYS A 1 82 ? -7.832 -1.382 14.107 1.00 95.69 82 CYS A C 1
ATOM 661 O O . CYS A 1 82 ? -7.931 -1.443 12.881 1.00 95.69 82 CYS A O 1
ATOM 663 N N . PRO A 1 83 ? -8.512 -2.222 14.907 1.00 94.19 83 PRO A N 1
ATOM 664 C CA . PRO A 1 83 ? -9.413 -3.237 14.374 1.00 94.19 83 PRO A CA 1
ATOM 665 C C . PRO A 1 83 ? -10.628 -2.607 13.678 1.00 94.19 83 PRO A C 1
ATOM 667 O O . PRO A 1 83 ? -11.011 -1.478 13.975 1.00 94.19 83 PRO A O 1
ATOM 670 N N . PHE A 1 84 ? -11.235 -3.367 12.762 1.00 95.31 84 PHE A N 1
ATOM 671 C CA . PHE A 1 84 ? -12.451 -3.032 11.994 1.00 95.31 84 PHE A CA 1
ATOM 672 C C . PHE A 1 84 ? -12.346 -1.890 10.976 1.00 95.31 84 PHE A C 1
ATOM 674 O O . PHE A 1 84 ? -13.233 -1.764 10.136 1.00 95.31 84 PHE A O 1
ATOM 681 N N . VAL A 1 85 ? -11.252 -1.128 10.968 1.00 96.62 85 VAL A N 1
ATOM 682 C CA . VAL A 1 85 ? -11.053 -0.067 9.974 1.00 96.62 85 VAL A CA 1
ATOM 683 C C . VAL A 1 85 ? -10.845 -0.624 8.567 1.00 96.62 85 VAL A C 1
ATOM 685 O O . VAL A 1 85 ? -10.272 -1.701 8.362 1.00 96.62 85 VAL A O 1
ATOM 688 N N . SER A 1 86 ? -11.271 0.161 7.584 1.00 96.50 86 SER A N 1
ATOM 689 C CA . SER A 1 86 ? -11.001 -0.062 6.168 1.00 96.50 86 SER A CA 1
ATOM 690 C C . SER A 1 86 ? -9.814 0.774 5.689 1.00 96.50 86 SER A C 1
ATOM 692 O O . SER A 1 86 ? -9.430 1.770 6.303 1.00 96.50 86 SER A O 1
ATOM 694 N N . PHE A 1 87 ? -9.231 0.375 4.562 1.00 95.88 87 PHE A N 1
ATOM 695 C CA . PHE A 1 87 ? -8.074 1.027 3.960 1.00 95.88 87 PHE A CA 1
ATOM 696 C C . PHE A 1 87 ? -8.331 1.346 2.494 1.00 95.88 87 PHE A C 1
ATOM 698 O O . PHE A 1 87 ? -8.776 0.490 1.730 1.00 95.88 87 PHE A O 1
ATOM 705 N N . SER A 1 88 ? -7.969 2.559 2.090 1.00 94.00 88 SER A N 1
ATOM 706 C CA . SER A 1 88 ? -7.998 3.007 0.700 1.00 94.00 88 SER A CA 1
ATOM 707 C C . SER A 1 88 ? -6.631 3.532 0.264 1.00 94.00 88 SER A C 1
ATOM 709 O O . SER A 1 88 ? -5.753 3.801 1.082 1.00 94.00 88 SER A O 1
ATOM 711 N N . GLY A 1 89 ? -6.446 3.658 -1.047 1.00 88.25 89 GLY A N 1
ATOM 712 C CA . GLY A 1 89 ? -5.252 4.254 -1.632 1.00 88.25 89 GLY A CA 1
ATOM 713 C C . GLY A 1 89 ? -5.452 4.646 -3.093 1.00 88.25 89 GLY A C 1
ATOM 714 O O . GLY A 1 89 ? -6.100 3.940 -3.874 1.00 88.25 89 GLY A O 1
ATOM 715 N N . GLY A 1 90 ? -4.880 5.786 -3.481 1.00 88.19 90 GLY A N 1
ATOM 716 C CA . GLY A 1 90 ? -4.893 6.282 -4.858 1.00 88.19 90 GLY A CA 1
ATOM 717 C C . GLY A 1 90 ? -3.850 5.605 -5.751 1.00 88.19 90 GLY A C 1
ATOM 718 O O . GLY A 1 90 ? -2.733 6.100 -5.891 1.00 88.19 90 GLY A O 1
ATOM 719 N N . LEU A 1 91 ? -4.212 4.519 -6.444 1.00 85.75 91 LEU A N 1
ATOM 720 C CA . LEU A 1 91 ? -3.266 3.746 -7.277 1.00 85.75 91 LEU A CA 1
ATOM 721 C C . LEU A 1 91 ? -2.698 4.520 -8.476 1.00 85.75 91 LEU A C 1
ATOM 723 O O . LEU A 1 91 ? -1.673 4.149 -9.052 1.00 85.75 91 LEU A O 1
ATOM 727 N N . SER A 1 92 ? -3.368 5.589 -8.902 1.00 82.94 92 SER A N 1
ATOM 728 C CA . SER A 1 92 ? -2.866 6.438 -9.985 1.00 82.94 92 SER A CA 1
ATOM 729 C C . SER A 1 92 ? -1.613 7.221 -9.595 1.00 82.94 92 SER A C 1
ATOM 731 O O . SER A 1 92 ? -0.806 7.485 -10.487 1.00 82.94 92 SER A O 1
ATOM 733 N N . ASN A 1 93 ? -1.431 7.520 -8.305 1.00 85.50 93 ASN A N 1
ATOM 734 C CA . ASN A 1 93 ? -0.273 8.252 -7.789 1.00 85.50 93 ASN A CA 1
ATOM 735 C C . ASN A 1 93 ? 1.000 7.407 -7.876 1.00 85.50 93 ASN A C 1
ATOM 737 O O . ASN A 1 93 ? 2.014 7.888 -8.363 1.00 85.50 93 ASN A O 1
ATOM 741 N N . LEU A 1 94 ? 0.909 6.115 -7.536 1.00 85.75 94 LEU A N 1
ATOM 742 C CA . LEU A 1 94 ? 2.030 5.164 -7.579 1.00 85.75 94 LEU A CA 1
ATOM 743 C C . LEU A 1 94 ? 2.810 5.217 -8.903 1.00 85.75 94 LEU A C 1
ATOM 745 O O . LEU A 1 94 ? 4.031 5.153 -8.936 1.00 85.75 94 LEU A O 1
ATOM 749 N N . SER A 1 95 ? 2.072 5.326 -10.007 1.00 84.31 95 SER A N 1
ATOM 750 C CA . SER A 1 95 ? 2.583 5.209 -11.377 1.00 84.31 95 SER A CA 1
ATOM 751 C C . SER A 1 95 ? 2.691 6.557 -12.102 1.00 84.31 95 SER A C 1
ATOM 753 O O . SER A 1 95 ? 2.649 6.604 -13.334 1.00 84.31 95 SER A O 1
ATOM 755 N N . PHE A 1 96 ? 2.738 7.667 -11.359 1.00 84.88 96 PHE A N 1
ATOM 756 C CA . PHE A 1 96 ? 2.678 9.011 -11.935 1.00 84.88 96 PHE A CA 1
ATOM 757 C C . PHE A 1 96 ? 3.897 9.350 -12.804 1.00 84.88 96 PHE A C 1
ATOM 759 O O . PHE A 1 96 ? 3.716 9.978 -13.846 1.00 84.88 96 PHE A O 1
ATOM 766 N N . SER A 1 97 ? 5.096 8.881 -12.439 1.00 82.62 97 SER A N 1
ATOM 767 C CA . SER A 1 97 ? 6.332 9.071 -13.222 1.00 82.62 97 SER A CA 1
ATOM 768 C C . SER A 1 97 ? 6.257 8.472 -14.631 1.00 82.62 97 SER A C 1
ATOM 770 O O . SER A 1 97 ? 6.945 8.928 -15.532 1.00 82.62 97 SER A O 1
ATOM 772 N N . PHE A 1 98 ? 5.378 7.491 -14.852 1.00 83.62 98 PHE A N 1
ATOM 773 C CA . PHE A 1 98 ? 5.288 6.725 -16.101 1.00 83.62 98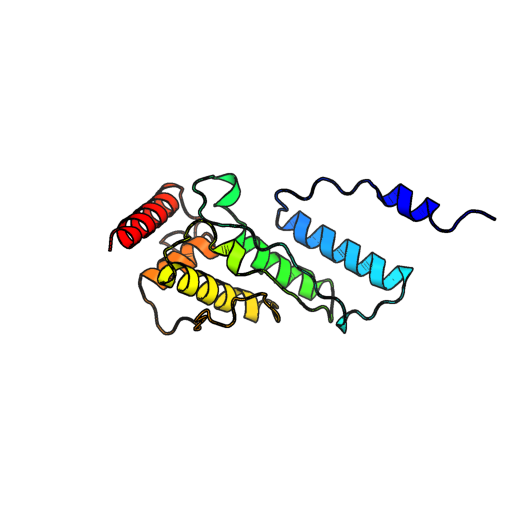 PHE A CA 1
ATOM 774 C C . PHE A 1 98 ? 4.082 7.121 -16.957 1.00 83.62 98 PHE A C 1
ATOM 776 O O . PHE A 1 98 ? 3.479 6.286 -17.637 1.00 83.62 98 PHE A O 1
ATOM 783 N N . ARG A 1 99 ? 3.656 8.389 -16.892 1.00 80.25 99 ARG A N 1
ATOM 784 C CA . ARG A 1 99 ? 2.577 8.915 -17.746 1.00 80.25 99 ARG A CA 1
ATOM 785 C C . ARG A 1 99 ? 2.886 8.645 -19.226 1.00 80.25 99 ARG A C 1
ATOM 787 O O . ARG A 1 99 ? 4.009 8.814 -19.668 1.00 80.25 99 ARG A O 1
ATOM 794 N N . GLY A 1 100 ? 1.874 8.202 -19.973 1.00 81.94 100 GLY A N 1
ATOM 795 C CA . GLY A 1 100 ? 2.022 7.737 -21.360 1.00 81.94 100 GLY A CA 1
ATOM 796 C C . GLY A 1 100 ? 2.223 6.221 -21.483 1.00 81.94 100 GLY A C 1
ATOM 797 O O . GLY A 1 100 ? 1.675 5.610 -22.394 1.00 81.94 100 GLY A O 1
ATOM 798 N N . LEU A 1 101 ? 2.861 5.573 -20.502 1.00 84.56 101 LEU A N 1
ATOM 799 C CA . LEU A 1 101 ? 3.160 4.135 -20.527 1.00 84.56 101 LEU A CA 1
ATOM 800 C C . LEU A 1 101 ? 2.053 3.292 -19.885 1.00 84.56 101 LEU A C 1
ATOM 802 O O . LEU A 1 101 ? 2.252 2.648 -18.854 1.00 84.56 101 LEU A O 1
ATOM 806 N N . ASN A 1 102 ? 0.855 3.293 -20.472 1.00 83.62 102 ASN A N 1
ATOM 807 C CA . ASN A 1 102 ? -0.324 2.673 -19.848 1.00 83.62 102 ASN A CA 1
ATOM 808 C C . ASN A 1 102 ? -0.123 1.191 -19.476 1.00 83.62 102 ASN A C 1
ATOM 810 O O . ASN A 1 102 ? -0.507 0.796 -18.376 1.00 83.62 102 ASN A O 1
ATOM 814 N N . SER A 1 103 ? 0.549 0.400 -20.319 1.00 82.62 103 SER A N 1
ATOM 815 C CA . SER A 1 103 ? 0.851 -1.010 -20.029 1.00 82.62 103 SER A CA 1
ATOM 816 C C . SER A 1 103 ? 1.739 -1.186 -18.791 1.00 82.62 103 SER A C 1
ATOM 818 O O . SER A 1 103 ? 1.478 -2.059 -17.962 1.00 82.62 103 SER A O 1
ATOM 820 N N . LEU A 1 104 ? 2.760 -0.337 -18.627 1.00 84.94 104 LEU A N 1
ATOM 821 C CA . LEU A 1 104 ? 3.645 -0.363 -17.460 1.00 84.94 104 LEU A CA 1
ATOM 822 C C . LEU A 1 104 ? 2.902 0.084 -16.198 1.00 84.94 104 LEU A C 1
ATOM 824 O O . LEU A 1 104 ? 2.994 -0.564 -15.157 1.00 84.94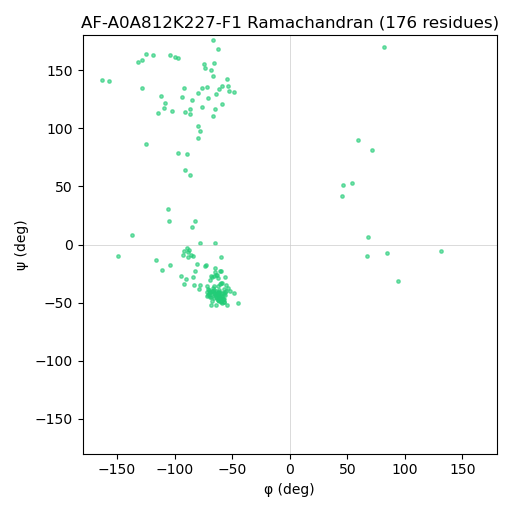 104 LEU A O 1
ATOM 828 N N . ARG A 1 105 ? 2.108 1.154 -16.300 1.00 86.88 105 ARG A N 1
ATOM 829 C CA . ARG A 1 105 ? 1.296 1.659 -15.184 1.00 86.88 105 ARG A CA 1
ATOM 830 C C . ARG A 1 105 ? 0.310 0.606 -14.688 1.00 86.88 105 ARG A C 1
ATOM 832 O O . ARG A 1 105 ? 0.181 0.411 -13.481 1.00 86.88 105 ARG A O 1
ATOM 839 N N . ASP A 1 106 ? -0.361 -0.091 -15.599 1.00 86.00 106 ASP A N 1
ATOM 840 C CA . ASP A 1 106 ? -1.304 -1.153 -15.248 1.00 86.00 106 ASP A CA 1
ATOM 841 C C . ASP A 1 106 ? -0.593 -2.355 -14.612 1.00 86.00 106 ASP A C 1
ATOM 843 O O . ASP A 1 106 ? -1.093 -2.901 -13.623 1.00 86.00 106 ASP A O 1
ATOM 847 N N . ALA A 1 107 ? 0.609 -2.711 -15.080 1.00 86.62 107 ALA A N 1
ATOM 848 C CA . ALA A 1 107 ? 1.441 -3.730 -14.440 1.00 86.62 107 ALA A CA 1
ATOM 849 C C . ALA A 1 107 ? 1.840 -3.330 -13.007 1.00 86.62 107 ALA A C 1
ATOM 851 O O . ALA A 1 107 ? 1.642 -4.117 -12.080 1.00 86.62 107 ALA A O 1
ATOM 852 N N . MET A 1 108 ? 2.313 -2.096 -12.795 1.00 88.50 108 MET A N 1
ATOM 853 C CA . MET A 1 108 ? 2.686 -1.592 -11.466 1.00 88.50 108 MET A CA 1
ATOM 854 C C . MET A 1 108 ? 1.509 -1.620 -10.489 1.00 88.50 108 MET A C 1
ATOM 856 O O . MET A 1 108 ? 1.629 -2.156 -9.390 1.00 88.50 108 MET A O 1
ATOM 860 N N . ARG A 1 109 ? 0.346 -1.099 -10.897 1.00 89.25 109 ARG A N 1
ATOM 861 C CA . ARG A 1 109 ? -0.873 -1.100 -10.067 1.00 89.25 109 ARG A CA 1
ATOM 862 C C . ARG A 1 109 ? -1.293 -2.514 -9.681 1.00 89.25 109 ARG A C 1
ATOM 864 O O . ARG A 1 109 ? -1.665 -2.763 -8.538 1.00 89.25 109 ARG A O 1
ATOM 871 N N . SER A 1 110 ? -1.218 -3.440 -10.632 1.00 88.81 110 SER A N 1
ATOM 872 C CA . SER A 1 110 ? -1.632 -4.825 -10.425 1.00 88.81 110 SER A CA 1
ATOM 873 C C . SER A 1 110 ? -0.692 -5.572 -9.478 1.00 88.81 110 SER A C 1
ATOM 875 O O . SER A 1 110 ? -1.157 -6.304 -8.607 1.00 88.81 110 SER A O 1
ATOM 877 N N . VAL A 1 111 ? 0.621 -5.354 -9.601 1.00 90.12 111 VAL A N 1
ATOM 878 C CA . VAL A 1 111 ? 1.623 -5.905 -8.675 1.00 90.12 111 VAL A CA 1
ATOM 879 C C . VAL A 1 111 ? 1.474 -5.305 -7.279 1.00 90.12 111 VAL A C 1
ATOM 881 O O . VAL A 1 111 ? 1.521 -6.036 -6.293 1.00 90.12 111 VAL A O 1
ATOM 884 N N . PHE A 1 112 ? 1.238 -3.998 -7.179 1.00 91.06 112 PHE A N 1
ATOM 885 C CA . PHE A 1 112 ? 1.014 -3.341 -5.895 1.00 91.06 112 PHE A CA 1
ATOM 886 C C . PHE A 1 112 ? -0.189 -3.939 -5.164 1.00 91.06 112 PHE A C 1
ATOM 888 O O . PHE A 1 112 ? -0.062 -4.364 -4.019 1.00 91.06 112 PHE A O 1
ATOM 895 N N . LEU A 1 113 ? -1.333 -4.062 -5.843 1.00 91.06 113 LEU A N 1
ATOM 896 C CA . LEU A 1 113 ? -2.531 -4.675 -5.266 1.00 91.06 113 LEU A CA 1
ATOM 897 C C . LEU A 1 113 ? -2.316 -6.134 -4.868 1.00 91.06 113 LEU A C 1
ATOM 899 O O . LEU A 1 113 ? -2.786 -6.542 -3.808 1.00 91.06 113 LEU A O 1
ATOM 903 N N . TYR A 1 114 ? -1.581 -6.902 -5.677 1.00 91.44 114 TYR A N 1
ATOM 904 C CA . TYR A 1 114 ? -1.245 -8.291 -5.360 1.00 91.44 114 TYR A CA 1
ATOM 905 C C . TYR A 1 114 ? -0.549 -8.423 -3.995 1.00 91.44 114 TYR A C 1
ATOM 907 O O . TYR A 1 114 ? -0.793 -9.386 -3.272 1.00 91.44 114 TYR A O 1
ATOM 915 N N . HIS A 1 115 ? 0.270 -7.440 -3.610 1.00 91.75 115 HIS A N 1
ATOM 916 C CA . HIS A 1 115 ? 0.949 -7.423 -2.314 1.00 91.75 115 HIS A CA 1
ATOM 917 C C . HIS A 1 115 ? 0.173 -6.686 -1.210 1.00 91.75 115 HIS A C 1
ATOM 919 O O . HIS A 1 115 ? 0.228 -7.106 -0.055 1.00 91.75 115 HIS A O 1
ATOM 925 N N . ALA A 1 116 ? -0.567 -5.626 -1.539 1.00 92.50 116 ALA A N 1
ATOM 926 C CA . ALA A 1 116 ? -1.271 -4.795 -0.564 1.00 92.50 116 ALA A CA 1
ATOM 927 C C . ALA A 1 116 ? -2.584 -5.422 -0.062 1.00 92.50 116 ALA A C 1
ATOM 929 O O . ALA A 1 116 ? -2.896 -5.329 1.127 1.00 92.50 116 ALA A O 1
ATOM 930 N N . VAL A 1 117 ? -3.347 -6.092 -0.935 1.00 93.56 117 VAL A N 1
ATOM 931 C CA . VAL A 1 117 ? -4.648 -6.687 -0.572 1.00 93.56 117 VAL A CA 1
ATOM 932 C C . VAL A 1 117 ? -4.509 -7.752 0.525 1.00 93.56 117 VAL A C 1
ATOM 934 O O . VAL A 1 117 ? -5.197 -7.636 1.542 1.00 93.56 117 VAL A O 1
ATOM 937 N N . PRO A 1 118 ? -3.573 -8.724 0.436 1.00 94.00 118 PRO A N 1
ATOM 938 C CA . PRO A 1 118 ? -3.353 -9.692 1.516 1.00 94.00 118 PRO A CA 1
ATOM 939 C C . PRO A 1 118 ? -2.930 -9.058 2.848 1.00 94.00 118 PRO A C 1
ATOM 941 O O . PRO A 1 118 ? -3.097 -9.667 3.902 1.00 94.00 118 PRO A O 1
ATOM 944 N N . LYS A 1 119 ? -2.368 -7.844 2.814 1.00 94.81 119 LYS A N 1
ATOM 945 C CA . LYS A 1 119 ? -1.922 -7.100 3.999 1.00 94.81 119 LYS A CA 1
ATOM 946 C C . LYS A 1 119 ? -3.016 -6.240 4.621 1.00 94.81 119 LYS A C 1
ATOM 948 O O . LYS A 1 119 ? -2.856 -5.798 5.752 1.00 94.81 119 LYS A O 1
ATOM 953 N N . GLY A 1 120 ? -4.149 -6.076 3.942 1.00 92.94 120 GLY A N 1
ATOM 954 C CA . GLY A 1 120 ? -5.333 -5.447 4.514 1.00 92.94 120 GLY A CA 1
ATOM 955 C C . GLY A 1 120 ? -5.986 -4.373 3.662 1.00 92.94 120 GLY A C 1
ATOM 956 O O . GLY A 1 120 ? -7.065 -3.931 4.046 1.00 92.94 120 GLY A O 1
ATOM 957 N N . LEU A 1 121 ? -5.390 -3.991 2.529 1.00 94.50 121 LEU A N 1
ATOM 958 C CA . LEU A 1 121 ? -5.995 -3.028 1.613 1.00 94.50 121 LEU A CA 1
ATOM 959 C C . LEU A 1 121 ? -7.282 -3.616 1.016 1.00 94.50 121 LEU A C 1
ATOM 961 O O . LEU A 1 121 ? -7.230 -4.624 0.314 1.00 94.50 121 LEU A O 1
ATOM 965 N N . ASN A 1 122 ? -8.431 -2.999 1.291 1.00 93.56 122 ASN A N 1
ATOM 966 C CA . ASN A 1 122 ? -9.742 -3.485 0.844 1.00 93.56 122 ASN A CA 1
ATOM 967 C C . ASN A 1 122 ? -10.454 -2.529 -0.126 1.00 93.56 122 ASN A C 1
ATOM 969 O O . ASN A 1 122 ? -11.401 -2.940 -0.792 1.00 93.56 122 ASN A O 1
ATOM 973 N N . MET A 1 123 ? -9.982 -1.288 -0.256 1.00 92.81 123 MET A N 1
ATOM 974 C CA . MET A 1 123 ? -10.496 -0.302 -1.203 1.00 92.81 123 MET A CA 1
ATOM 975 C C . MET A 1 123 ? -9.349 0.364 -1.967 1.00 92.81 123 MET A C 1
ATOM 977 O O . MET A 1 123 ? -8.197 0.381 -1.533 1.00 92.81 123 MET A O 1
ATOM 981 N N . SER A 1 124 ? -9.637 0.903 -3.149 1.00 89.44 124 SER A N 1
ATOM 982 C CA . SER A 1 124 ? -8.663 1.663 -3.937 1.00 89.44 124 SER A CA 1
ATOM 983 C C . SER A 1 124 ? -9.361 2.604 -4.907 1.00 89.44 124 SER A C 1
ATOM 985 O O . SER A 1 124 ? -10.349 2.233 -5.540 1.00 89.44 124 SER A O 1
ATOM 987 N N . ILE A 1 125 ? -8.809 3.807 -5.068 1.00 89.44 125 ILE A N 1
ATOM 988 C CA . ILE A 1 125 ? -9.280 4.778 -6.058 1.00 89.44 125 ILE A CA 1
ATOM 989 C C . ILE A 1 125 ? -8.567 4.478 -7.377 1.00 89.44 125 ILE A C 1
ATOM 991 O O . ILE A 1 125 ? -7.347 4.641 -7.501 1.00 89.44 125 ILE A O 1
ATOM 995 N N . VAL A 1 126 ? -9.332 4.015 -8.366 1.00 83.50 126 VAL A N 1
ATOM 996 C CA . VAL A 1 126 ? -8.827 3.558 -9.668 1.00 83.50 126 VAL A CA 1
ATOM 997 C C . VAL A 1 126 ? -9.561 4.240 -10.816 1.00 83.50 126 VAL A C 1
ATOM 999 O O . VAL A 1 126 ? -10.675 4.730 -10.654 1.00 83.50 126 VAL A O 1
ATOM 1002 N N . ASN A 1 127 ? -8.945 4.258 -12.000 1.00 80.19 127 ASN A N 1
ATOM 1003 C CA . ASN A 1 127 ? -9.667 4.600 -13.223 1.00 80.19 127 ASN A CA 1
ATOM 1004 C C . ASN A 1 127 ? -10.529 3.386 -13.630 1.00 80.19 127 ASN A C 1
ATOM 1006 O O . ASN A 1 127 ? -9.938 2.346 -13.924 1.00 80.19 127 ASN A O 1
ATOM 1010 N N . PRO A 1 128 ? -11.871 3.493 -13.687 1.00 69.94 128 PRO A N 1
ATOM 1011 C CA . PRO A 1 128 ? -12.751 2.365 -14.009 1.00 69.94 128 PRO A CA 1
ATOM 1012 C C . PRO A 1 128 ? -12.571 1.833 -15.441 1.00 69.94 128 PRO A C 1
ATOM 1014 O O . PRO A 1 128 ? -12.859 0.669 -15.696 1.00 69.94 128 PRO A O 1
ATOM 1017 N N . GLY A 1 129 ? -12.057 2.649 -16.370 1.00 71.50 129 GLY A N 1
ATOM 1018 C CA . GLY A 1 129 ? -11.658 2.198 -17.710 1.00 71.50 129 GLY A CA 1
ATOM 1019 C C . GLY A 1 129 ? -10.247 1.595 -17.770 1.00 71.50 129 GLY A C 1
ATOM 1020 O O . GLY A 1 129 ? -9.858 1.033 -18.794 1.00 71.50 129 GLY A O 1
ATOM 1021 N N . GLY A 1 130 ? -9.465 1.721 -16.692 1.00 66.31 130 GLY A N 1
ATOM 1022 C CA . GLY A 1 130 ? -8.116 1.173 -16.572 1.00 66.31 130 GLY A CA 1
ATOM 1023 C C . GLY A 1 130 ? -8.142 -0.332 -16.314 1.00 66.31 130 GLY A C 1
ATOM 1024 O O . GLY A 1 130 ? -8.902 -0.825 -15.481 1.00 66.31 130 GLY A O 1
ATOM 1025 N N . ARG A 1 131 ? -7.301 -1.091 -17.020 1.00 65.62 131 ARG A N 1
ATOM 1026 C CA . ARG A 1 131 ? -7.286 -2.556 -16.937 1.00 65.62 131 ARG A CA 1
ATOM 1027 C C . ARG A 1 131 ? -6.340 -3.012 -15.833 1.00 65.62 131 ARG A C 1
ATOM 1029 O O . ARG A 1 131 ? -5.243 -3.489 -16.099 1.00 65.62 131 ARG A O 1
ATOM 1036 N N . VAL A 1 132 ? -6.786 -2.928 -14.585 1.00 66.06 132 VAL A N 1
ATOM 1037 C CA . VAL A 1 132 ? -6.062 -3.551 -13.471 1.00 66.06 132 VAL A CA 1
ATOM 1038 C C . VAL A 1 132 ? -6.355 -5.051 -13.480 1.00 66.06 132 VAL A C 1
ATOM 1040 O O . VAL A 1 132 ? -7.402 -5.503 -13.021 1.00 66.06 132 VAL A O 1
ATOM 1043 N N . LYS A 1 133 ? -5.447 -5.837 -14.059 1.00 72.56 133 LYS A N 1
ATOM 1044 C CA . LYS A 1 133 ? -5.524 -7.302 -14.055 1.00 72.56 133 LYS A CA 1
ATOM 1045 C C . LYS A 1 133 ? -4.455 -7.830 -13.122 1.00 72.56 133 LYS A C 1
ATOM 1047 O O . LYS A 1 133 ? -3.280 -7.595 -13.379 1.00 72.56 133 LYS A O 1
ATOM 1052 N N . LEU A 1 134 ? -4.849 -8.596 -12.103 1.00 66.62 134 LEU A N 1
ATOM 1053 C CA . LEU A 1 134 ? -3.881 -9.293 -11.255 1.00 66.62 134 LEU A CA 1
ATOM 1054 C C . LEU A 1 134 ? -2.859 -10.030 -12.137 1.00 66.62 134 LEU A C 1
ATOM 1056 O O . LEU A 1 134 ? -3.268 -10.699 -13.097 1.00 66.62 134 LEU A O 1
ATOM 1060 N N . PRO A 1 135 ? -1.554 -9.877 -11.859 1.00 67.31 135 PRO A N 1
ATOM 1061 C CA . PRO A 1 135 ? -0.516 -10.425 -12.715 1.00 67.31 135 PRO A CA 1
ATOM 1062 C C . PRO A 1 135 ? -0.689 -11.945 -12.820 1.00 67.31 135 PRO A C 1
ATOM 1064 O O . PRO A 1 135 ? -0.696 -12.652 -11.814 1.00 67.31 135 PRO A O 1
ATOM 1067 N N . ARG A 1 136 ? -0.866 -12.451 -14.047 1.00 60.50 136 ARG A N 1
ATOM 1068 C CA . ARG A 1 136 ? -0.877 -13.890 -14.340 1.00 60.50 136 ARG A CA 1
ATOM 1069 C C . ARG A 1 136 ? 0.476 -14.262 -14.943 1.00 60.50 136 ARG A C 1
ATOM 1071 O O . ARG A 1 136 ? 0.801 -13.800 -16.032 1.00 60.50 136 ARG A O 1
ATOM 1078 N N . GLY A 1 137 ? 1.241 -15.093 -14.238 1.00 64.31 137 GLY A N 1
ATOM 1079 C CA . GLY A 1 137 ? 2.583 -15.520 -14.651 1.00 64.31 137 GLY A CA 1
ATOM 1080 C C . GLY A 1 137 ? 3.697 -14.519 -14.315 1.00 64.31 137 GLY A C 1
ATOM 1081 O O . GLY A 1 137 ? 3.450 -13.389 -13.896 1.00 64.31 137 GLY A O 1
ATOM 1082 N N . ALA A 1 138 ? 4.946 -14.956 -14.486 1.00 64.94 138 ALA A N 1
ATOM 1083 C CA . ALA A 1 138 ? 6.145 -14.159 -14.240 1.00 64.94 138 ALA A CA 1
ATOM 1084 C C . ALA A 1 138 ? 6.650 -13.542 -15.554 1.00 64.94 138 ALA A C 1
ATOM 1086 O O . ALA A 1 138 ? 7.582 -14.053 -16.170 1.00 64.94 138 ALA A O 1
ATOM 1087 N N . SER A 1 139 ? 6.019 -12.457 -16.015 1.00 81.62 139 SER A N 1
ATOM 1088 C CA . SER A 1 139 ? 6.621 -11.658 -17.088 1.00 81.62 139 SER A CA 1
ATOM 1089 C C . SER A 1 139 ? 7.795 -10.849 -16.539 1.00 81.62 139 SER A C 1
ATOM 1091 O O . SER A 1 139 ? 7.813 -10.473 -15.362 1.00 81.62 139 SER A O 1
ATOM 1093 N N . TRP A 1 140 ? 8.772 -10.549 -17.395 1.00 82.56 140 TRP A N 1
ATOM 1094 C CA . TRP A 1 140 ? 9.921 -9.732 -17.005 1.00 82.56 140 TRP A CA 1
ATOM 1095 C C . TRP A 1 140 ? 9.471 -8.373 -16.442 1.00 82.56 140 TRP A C 1
ATOM 1097 O O . TRP A 1 140 ? 9.917 -7.982 -15.367 1.00 82.56 140 TRP A O 1
ATOM 1107 N N . THR A 1 141 ? 8.493 -7.718 -17.079 1.00 83.12 141 THR A N 1
ATOM 1108 C CA . THR A 1 141 ? 7.919 -6.441 -16.618 1.00 83.12 141 THR A CA 1
ATOM 1109 C C . THR A 1 141 ? 7.304 -6.554 -15.223 1.00 83.12 141 THR A C 1
ATOM 1111 O O . THR A 1 141 ? 7.590 -5.726 -14.364 1.00 83.12 141 THR A O 1
ATOM 1114 N N . VAL A 1 142 ? 6.517 -7.604 -14.956 1.00 84.94 142 VAL A N 1
ATOM 1115 C CA . VAL A 1 142 ? 5.944 -7.859 -13.621 1.00 84.94 142 VAL A CA 1
ATOM 1116 C C . VAL A 1 142 ? 7.049 -8.068 -12.587 1.00 84.94 142 VAL A C 1
ATOM 1118 O O . VAL A 1 142 ? 6.957 -7.534 -11.482 1.00 84.94 142 VAL A O 1
ATOM 1121 N N . SER A 1 143 ? 8.111 -8.796 -12.944 1.00 84.81 143 SER A N 1
ATOM 1122 C CA . SER A 1 143 ? 9.257 -8.992 -12.057 1.00 84.81 143 SER A CA 1
ATOM 1123 C C . SER A 1 143 ? 9.964 -7.678 -11.731 1.00 84.81 143 SER A C 1
ATOM 1125 O O . SER A 1 143 ? 10.340 -7.488 -10.577 1.00 84.81 143 SER A O 1
ATOM 1127 N N . GLN A 1 144 ? 10.148 -6.781 -12.702 1.00 85.19 144 GLN A N 1
ATOM 1128 C CA . GLN A 1 144 ? 10.772 -5.482 -12.440 1.00 85.19 144 GLN A CA 1
ATOM 1129 C C . GLN A 1 144 ? 9.865 -4.580 -11.602 1.00 85.19 144 GLN A C 1
ATOM 1131 O O . GLN A 1 144 ? 10.312 -4.032 -10.600 1.00 85.19 144 GLN A O 1
ATOM 1136 N N . CYS A 1 145 ? 8.570 -4.499 -11.928 1.00 87.75 145 CYS A N 1
ATOM 1137 C CA . CYS A 1 145 ? 7.609 -3.752 -11.116 1.00 87.75 145 CYS A CA 1
ATOM 1138 C C . CYS A 1 145 ? 7.596 -4.243 -9.663 1.00 87.75 145 CYS A C 1
ATOM 1140 O O . CYS A 1 145 ? 7.549 -3.431 -8.745 1.00 87.75 145 CYS A O 1
ATOM 1142 N N . ARG A 1 146 ? 7.673 -5.562 -9.443 1.00 87.88 146 ARG A N 1
ATOM 1143 C CA . ARG A 1 146 ? 7.743 -6.149 -8.099 1.00 87.88 146 ARG A CA 1
ATOM 1144 C C . ARG A 1 146 ? 8.985 -5.700 -7.341 1.00 87.88 146 ARG A C 1
ATOM 1146 O O . ARG A 1 146 ? 8.854 -5.329 -6.180 1.00 87.88 146 ARG A O 1
ATOM 1153 N N . LYS A 1 147 ? 10.154 -5.722 -7.983 1.00 86.31 147 LYS A N 1
ATOM 1154 C CA . LYS A 1 147 ? 11.408 -5.255 -7.376 1.00 86.31 147 LYS A CA 1
ATOM 1155 C C . LYS A 1 147 ? 11.288 -3.808 -6.919 1.00 86.31 147 LYS A C 1
ATOM 1157 O O . LYS A 1 147 ? 11.523 -3.534 -5.751 1.00 86.31 147 LYS A O 1
ATOM 1162 N N . VAL A 1 148 ? 10.801 -2.929 -7.796 1.00 86.69 148 VAL A N 1
ATOM 1163 C CA . VAL A 1 148 ? 10.639 -1.498 -7.499 1.00 86.69 148 VAL A CA 1
ATOM 1164 C C . VAL A 1 148 ? 9.613 -1.262 -6.386 1.00 86.69 148 VAL A C 1
ATOM 1166 O O . VAL A 1 148 ? 9.872 -0.502 -5.462 1.00 86.69 148 VAL A O 1
ATOM 1169 N N . ILE A 1 149 ? 8.457 -1.932 -6.426 1.00 88.56 149 ILE A N 1
ATOM 1170 C CA . ILE A 1 149 ? 7.393 -1.750 -5.422 1.00 88.56 149 ILE A CA 1
ATOM 1171 C C . ILE A 1 149 ? 7.814 -2.256 -4.040 1.00 88.56 149 ILE A C 1
ATOM 1173 O O . ILE A 1 149 ? 7.475 -1.639 -3.033 1.00 88.56 149 ILE A O 1
ATOM 1177 N N . LEU A 1 150 ? 8.517 -3.389 -3.987 1.00 87.00 150 LEU A N 1
ATOM 1178 C CA . LEU A 1 150 ? 8.969 -3.993 -2.733 1.00 87.00 150 LEU A CA 1
ATOM 1179 C C . LEU A 1 150 ? 10.340 -3.479 -2.280 1.00 87.00 150 LEU A C 1
ATOM 1181 O O . LEU A 1 150 ? 10.810 -3.907 -1.230 1.00 87.00 150 LEU A O 1
ATOM 1185 N N . ASN A 1 151 ? 10.974 -2.616 -3.077 1.00 83.31 151 ASN A N 1
ATOM 1186 C CA . ASN A 1 151 ? 12.370 -2.223 -2.938 1.00 83.31 151 ASN A CA 1
ATOM 1187 C C . ASN A 1 151 ? 13.309 -3.432 -2.706 1.00 83.31 151 ASN A C 1
ATOM 1189 O O . ASN A 1 151 ? 14.081 -3.481 -1.752 1.00 83.31 151 ASN A O 1
ATOM 1193 N N . GLN A 1 152 ? 13.204 -4.447 -3.569 1.00 80.81 152 GLN A N 1
ATOM 1194 C CA . GLN A 1 152 ? 13.999 -5.680 -3.509 1.00 80.81 152 GLN A CA 1
ATOM 1195 C C . GLN A 1 152 ? 14.967 -5.764 -4.686 1.00 80.81 152 GLN A C 1
ATOM 1197 O O . GLN A 1 152 ? 14.550 -5.664 -5.841 1.00 80.81 152 GLN A O 1
ATOM 1202 N N . SER A 1 153 ? 16.246 -5.999 -4.403 1.00 74.06 153 SER A N 1
ATOM 1203 C CA . SER A 1 153 ? 17.282 -6.211 -5.414 1.00 74.06 153 SER A CA 1
ATOM 1204 C C . SER A 1 153 ? 17.065 -7.511 -6.202 1.00 74.06 153 SER A C 1
ATOM 1206 O O . SER A 1 153 ? 16.161 -8.314 -5.934 1.00 74.06 153 SER A O 1
ATOM 1208 N N . ALA A 1 154 ? 17.914 -7.747 -7.202 1.00 67.75 154 ALA A N 1
ATOM 1209 C CA . ALA A 1 154 ? 17.873 -8.946 -8.031 1.00 67.75 154 ALA A CA 1
ATOM 1210 C C . ALA A 1 154 ? 17.962 -10.271 -7.253 1.00 67.75 154 ALA A C 1
ATOM 1212 O O . ALA A 1 154 ? 17.407 -11.263 -7.729 1.00 67.75 154 ALA A O 1
ATOM 1213 N N . ASP A 1 155 ? 18.607 -10.288 -6.082 1.00 65.06 155 ASP A N 1
ATOM 1214 C CA . ASP A 1 155 ? 18.717 -11.477 -5.228 1.00 65.06 155 ASP A CA 1
ATOM 1215 C C . ASP A 1 155 ? 17.521 -11.661 -4.271 1.00 65.06 155 ASP A C 1
ATOM 1217 O O . ASP A 1 155 ? 17.387 -12.714 -3.643 1.00 65.06 155 ASP A O 1
ATOM 1221 N N . GLY A 1 156 ? 16.637 -10.658 -4.175 1.00 63.16 156 GLY A N 1
ATOM 1222 C CA . GLY A 1 156 ? 15.457 -10.646 -3.307 1.00 63.16 156 GLY A CA 1
ATOM 1223 C C . GLY A 1 156 ? 15.760 -10.592 -1.805 1.00 63.16 156 GLY A C 1
ATOM 1224 O O . GLY A 1 156 ? 14.839 -10.729 -0.999 1.00 63.16 156 GLY A O 1
ATOM 1225 N N . ARG A 1 157 ? 17.029 -10.431 -1.420 1.00 58.97 157 ARG A N 1
ATOM 1226 C CA . ARG A 1 157 ? 17.524 -10.431 -0.034 1.00 58.97 157 ARG A CA 1
ATOM 1227 C C . ARG A 1 157 ? 18.008 -9.057 0.411 1.00 58.97 157 ARG A C 1
ATOM 1229 O O . ARG A 1 157 ? 18.071 -8.808 1.611 1.00 58.97 157 ARG A O 1
ATOM 1236 N N . SER A 1 158 ? 18.347 -8.187 -0.535 1.00 66.00 158 SER A N 1
ATOM 1237 C CA . SER A 1 158 ? 18.844 -6.836 -0.279 1.00 66.00 158 SER A CA 1
ATOM 1238 C C . SER A 1 158 ? 17.929 -5.756 -0.868 1.00 66.00 158 SER A C 1
ATOM 1240 O O . SER A 1 158 ? 17.061 -6.030 -1.698 1.00 66.00 158 SER A O 1
ATOM 1242 N N . VAL A 1 159 ? 18.102 -4.523 -0.391 1.00 73.69 159 VAL A N 1
ATOM 1243 C CA . VAL A 1 159 ? 17.459 -3.318 -0.938 1.00 73.69 159 VAL A CA 1
ATOM 1244 C C . VAL A 1 159 ? 18.003 -3.041 -2.341 1.00 73.69 159 VAL A C 1
ATOM 1246 O O . VAL A 1 159 ? 19.181 -3.297 -2.594 1.00 73.69 159 VAL A O 1
ATOM 1249 N N . MET A 1 160 ? 17.165 -2.533 -3.254 1.00 74.12 160 MET A N 1
ATOM 1250 C CA . MET A 1 160 ? 17.632 -2.170 -4.594 1.00 74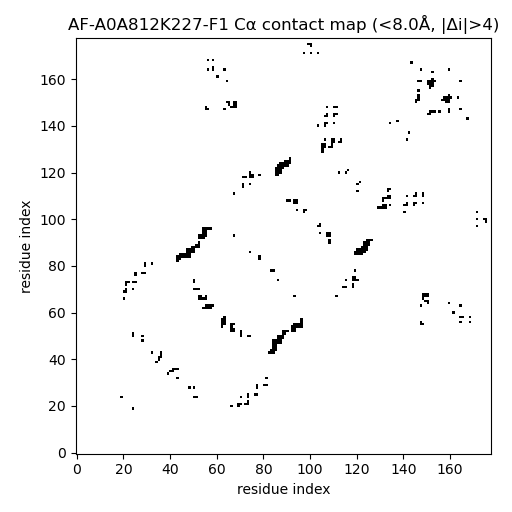.12 160 MET A CA 1
ATOM 1251 C C . MET A 1 160 ? 18.748 -1.128 -4.524 1.00 74.12 160 MET A C 1
ATOM 1253 O O . MET A 1 160 ? 18.664 -0.130 -3.810 1.00 74.12 160 MET A O 1
ATOM 1257 N N . SER A 1 161 ? 19.782 -1.342 -5.328 1.00 74.31 161 SER A N 1
ATOM 1258 C CA . SER A 1 161 ? 20.808 -0.334 -5.585 1.00 74.31 161 SER A CA 1
ATOM 1259 C C . SER A 1 161 ? 20.282 0.770 -6.512 1.00 74.31 161 SER A C 1
ATOM 1261 O O . SER A 1 161 ? 19.399 0.525 -7.339 1.00 74.31 161 SER A O 1
ATOM 1263 N N . CYS A 1 162 ? 20.871 1.972 -6.450 1.00 73.25 162 CYS A N 1
ATOM 1264 C CA . CYS A 1 162 ? 20.543 3.060 -7.385 1.00 73.25 162 CYS A CA 1
ATOM 1265 C C . CYS A 1 162 ? 20.646 2.608 -8.852 1.00 73.25 162 CYS A C 1
ATOM 1267 O O . CYS A 1 162 ? 19.744 2.875 -9.637 1.00 73.25 162 CYS A O 1
ATOM 1269 N N . ALA A 1 163 ? 21.663 1.807 -9.185 1.00 75.31 163 ALA A N 1
ATOM 1270 C CA . ALA A 1 163 ? 21.865 1.255 -10.525 1.00 75.31 163 ALA A CA 1
ATOM 1271 C C . ALA A 1 163 ? 20.749 0.288 -10.981 1.00 75.31 163 ALA A C 1
ATOM 1273 O O . ALA A 1 163 ? 20.532 0.080 -12.173 1.00 75.31 163 ALA A O 1
ATOM 1274 N N . GLU A 1 164 ? 20.045 -0.381 -10.063 1.00 77.38 164 GLU A N 1
ATOM 1275 C CA . GLU A 1 164 ? 18.876 -1.200 -10.420 1.00 77.38 164 GLU A CA 1
ATOM 1276 C C . GLU A 1 164 ? 17.635 -0.347 -10.680 1.00 77.38 164 GLU A C 1
ATOM 1278 O O . GLU A 1 164 ? 16.847 -0.687 -11.562 1.00 77.38 164 GLU A O 1
ATOM 1283 N N . VAL A 1 165 ? 17.478 0.760 -9.952 1.00 76.44 165 VAL A N 1
ATOM 1284 C CA . VAL A 1 165 ? 16.404 1.729 -10.202 1.00 76.44 165 VAL A CA 1
ATOM 1285 C C . VAL A 1 165 ? 16.636 2.445 -11.533 1.00 76.44 165 VAL A C 1
ATOM 1287 O O . VAL A 1 165 ? 15.715 2.522 -12.339 1.00 76.44 165 VAL A O 1
ATOM 1290 N N . GLU A 1 166 ? 17.864 2.885 -11.809 1.00 78.94 166 GLU A N 1
ATOM 1291 C CA . GLU A 1 166 ? 18.252 3.498 -13.088 1.00 78.94 166 GLU A CA 1
ATOM 1292 C C . GLU A 1 166 ? 17.968 2.565 -14.269 1.00 78.94 166 GLU A C 1
ATOM 1294 O O . GLU A 1 166 ? 17.281 2.963 -15.202 1.00 78.94 166 GLU A O 1
ATOM 1299 N N . ARG A 1 167 ? 18.349 1.283 -14.185 1.00 81.69 167 ARG A N 1
ATOM 1300 C CA . ARG A 1 167 ? 18.019 0.290 -15.228 1.00 81.69 167 ARG A CA 1
ATOM 1301 C C . ARG A 1 167 ? 16.518 0.120 -15.460 1.00 81.69 167 ARG A C 1
ATOM 1303 O O . ARG A 1 167 ? 16.091 -0.163 -16.579 1.00 81.69 167 ARG A O 1
ATOM 1310 N N . PHE A 1 168 ? 15.699 0.255 -14.417 1.00 82.94 168 PHE A N 1
ATOM 1311 C CA . PHE A 1 168 ? 14.246 0.236 -14.576 1.00 82.94 168 PHE A CA 1
ATOM 1312 C C . PHE A 1 168 ? 13.733 1.494 -15.289 1.00 82.94 168 PHE A C 1
ATOM 1314 O O . PHE A 1 168 ? 12.833 1.387 -16.124 1.00 82.94 168 PHE A O 1
ATOM 1321 N N . LEU A 1 169 ? 14.312 2.660 -14.991 1.00 81.25 169 LEU A N 1
ATOM 1322 C CA . LEU A 1 169 ? 13.994 3.919 -15.665 1.00 81.25 169 LEU A CA 1
ATOM 1323 C C . LEU A 1 169 ? 14.407 3.878 -17.142 1.00 81.25 169 LEU A C 1
ATOM 1325 O O . LEU A 1 169 ? 13.573 4.162 -17.995 1.00 81.25 169 LEU A O 1
ATOM 1329 N N . GLU A 1 170 ? 15.617 3.408 -17.453 1.00 83.19 170 GLU A N 1
ATOM 1330 C CA . GLU A 1 170 ? 16.096 3.203 -18.829 1.00 83.19 170 GLU A CA 1
ATOM 1331 C C . GLU A 1 170 ? 15.174 2.265 -19.618 1.00 83.19 170 GLU A C 1
ATOM 1333 O O . GLU A 1 170 ? 14.820 2.533 -20.765 1.00 83.19 170 GLU A O 1
ATOM 1338 N N . TYR A 1 171 ? 14.722 1.169 -18.998 1.00 82.50 171 TYR A N 1
ATOM 1339 C CA . TYR A 1 171 ? 13.740 0.279 -19.617 1.00 82.50 171 TYR A CA 1
ATOM 1340 C C . TYR A 1 171 ? 12.403 0.985 -19.887 1.00 82.50 171 TYR A C 1
ATOM 1342 O O . TYR A 1 171 ? 11.796 0.788 -20.946 1.00 82.50 171 TYR A O 1
ATOM 1350 N N . ALA A 1 172 ? 11.915 1.780 -18.932 1.00 80.19 172 ALA A N 1
ATOM 1351 C CA . ALA A 1 172 ? 10.672 2.522 -19.096 1.00 80.19 172 ALA A CA 1
ATOM 1352 C C . ALA A 1 172 ? 10.786 3.541 -20.242 1.00 80.19 172 ALA A C 1
ATOM 1354 O O . ALA A 1 172 ? 9.873 3.629 -21.064 1.00 80.19 172 ALA A O 1
ATOM 1355 N N . GLU A 1 173 ? 11.921 4.234 -20.350 1.00 77.94 173 GLU A N 1
ATOM 1356 C CA . GLU A 1 173 ? 12.229 5.136 -21.462 1.00 77.94 173 GLU A CA 1
ATOM 1357 C C . GLU A 1 173 ? 12.298 4.392 -22.797 1.00 77.94 173 GLU A C 1
ATOM 1359 O O . GLU A 1 173 ? 11.626 4.793 -23.744 1.00 77.94 173 GLU A O 1
ATOM 1364 N N . ALA A 1 174 ? 12.999 3.259 -22.879 1.00 78.12 174 ALA A N 1
ATOM 1365 C CA . ALA A 1 174 ? 13.066 2.456 -24.103 1.00 78.12 174 ALA A CA 1
ATOM 1366 C C . ALA A 1 174 ? 11.681 1.961 -24.561 1.00 78.12 174 ALA A C 1
ATOM 1368 O O . ALA A 1 174 ? 11.403 1.882 -25.756 1.00 78.12 174 ALA A O 1
ATOM 1369 N N . THR A 1 175 ? 10.786 1.678 -23.611 1.00 70.88 175 THR A N 1
ATOM 1370 C CA . THR A 1 175 ? 9.395 1.285 -23.890 1.00 70.88 175 THR A CA 1
ATOM 1371 C C . THR A 1 175 ? 8.532 2.467 -24.357 1.00 70.88 175 THR A C 1
ATOM 1373 O O . THR A 1 175 ? 7.479 2.248 -24.942 1.00 70.88 175 THR A O 1
ATOM 1376 N N . SER A 1 176 ? 8.950 3.715 -24.110 1.00 62.56 176 SER A N 1
ATOM 1377 C CA . SER A 1 176 ? 8.226 4.928 -24.531 1.00 62.56 176 SER A CA 1
ATOM 1378 C C . SER A 1 176 ? 8.445 5.322 -25.991 1.00 62.56 176 SER A C 1
ATOM 1380 O O . SER A 1 176 ? 7.674 6.114 -26.528 1.00 62.56 176 SER A O 1
ATOM 1382 N N . VAL A 1 177 ? 9.487 4.773 -26.620 1.00 53.66 177 VAL A N 1
ATOM 1383 C CA . VAL A 1 177 ? 9.884 5.060 -28.010 1.00 53.66 177 VAL A CA 1
ATOM 1384 C C . VAL A 1 177 ? 9.237 4.077 -29.005 1.00 53.66 177 VAL A C 1
ATOM 1386 O O . VAL A 1 177 ? 9.362 4.254 -30.216 1.00 53.66 177 VAL A O 1
ATOM 1389 N N . LEU A 1 178 ? 8.524 3.060 -28.505 1.00 43.75 178 LEU A N 1
ATOM 1390 C CA . LEU A 1 178 ? 7.751 2.079 -29.279 1.00 43.75 178 LEU A CA 1
ATOM 1391 C C . LEU A 1 178 ? 6.253 2.400 -29.244 1.00 43.75 178 LEU A C 1
ATOM 1393 O O . LEU A 1 178 ? 5.604 2.222 -30.298 1.00 43.75 178 LEU A O 1
#

Sequence (178 aa):
MAQPWSSWLSMRRVRPCQVATFEDKVRICQRSYKCLRENIDFSPEDMIFDCNVLTIATGLPEHNSYDGIDFINAVAEIKRACPFVSFSGGLSNLSFSFRGLNSLRDAMRSVFLYHAVPKGLNMSIVNPGGRVKLPRGASWTVSQCRKVILNQSADGRSVMSCAEVERFLEYAEATSVL

Mean predicted aligned error: 9.07 Å

Foldseek 3Di:
DDDPCPVVVVVPPPPPPPDQFLVSLLVVLLVVLCCCCPPPNDDQLPAEDESEQAAELLLDPSRQFPSLPSRLVSLLNNCVNRPNHAYEYELCRHCVSLPPLLVLSLLLSLLSCVRNVVSGHDYYDDDPPRDNDNDDDDDVSNVLSNCRSNQADPVRPDGHDSVSSVVVVVVSVVSNVD